Protein AF-A0A679ISA7-F1 (afdb_monomer_lite)

Sequence (242 aa):
MFFKKTPTISTTELENKLSEKPQIIDVREPHEFKIGHIPGAKNIPLAKVSTYTPKGQVYVVCQSGMRSKRATKILLKQGHNEFGHLEGDTIVGLKHKSAVITLVERLSKVIITLQPCGRQAIDIENKLNHWFESVPKNLFKSITFDCGKEFSNWKQISNANDIAIYFADPGTPSQRGLNENSNGLLRRDGLLKSMDFNSVDESFIQSVASKRNNIPRKSLNYRTPLEVFLSYVSIDDLSNLI

Structure (mmCIF, N/CA/C/O backbone):
data_AF-A0A679ISA7-F1
#
_entry.id   AF-A0A679ISA7-F1
#
loop_
_atom_site.group_PDB
_atom_site.id
_atom_site.type_symbol
_atom_site.label_atom_id
_atom_site.label_alt_id
_atom_site.label_comp_id
_atom_site.label_asym_id
_atom_site.label_entity_id
_atom_site.label_seq_id
_atom_site.pdbx_PDB_ins_code
_atom_site.Cartn_x
_atom_site.Cartn_y
_atom_site.Cartn_z
_atom_site.occupancy
_atom_site.B_iso_or_equiv
_atom_site.auth_seq_id
_atom_site.auth_comp_id
_atom_site.auth_asym_id
_atom_site.auth_atom_id
_atom_site.pdbx_PDB_model_num
ATOM 1 N N . MET A 1 1 ? 16.802 3.014 19.556 1.00 30.89 1 MET A N 1
ATOM 2 C CA . MET A 1 1 ? 15.650 2.101 19.740 1.00 30.89 1 MET A CA 1
ATOM 3 C C . MET A 1 1 ? 14.608 2.820 20.594 1.00 30.89 1 MET A C 1
ATOM 5 O O . MET A 1 1 ? 14.701 2.791 21.811 1.00 30.89 1 MET A O 1
ATOM 9 N N . PHE A 1 2 ? 13.677 3.559 19.985 1.00 31.92 2 PHE A N 1
ATOM 10 C CA . PHE A 1 2 ? 12.669 4.324 20.729 1.00 31.92 2 PHE A CA 1
ATOM 11 C C . PHE A 1 2 ? 11.333 3.583 20.674 1.00 31.92 2 PHE A C 1
ATOM 13 O O . PHE A 1 2 ? 10.652 3.577 19.652 1.00 31.92 2 PHE A O 1
ATOM 20 N N . PHE A 1 3 ? 10.956 2.928 21.773 1.00 38.03 3 PHE A N 1
ATOM 21 C CA . PHE A 1 3 ? 9.594 2.435 21.947 1.00 38.03 3 PHE A CA 1
ATOM 22 C C . PHE A 1 3 ? 8.658 3.651 21.948 1.00 38.03 3 PHE A C 1
ATOM 24 O O . PHE A 1 3 ? 8.666 4.415 22.912 1.00 38.03 3 PHE A O 1
ATOM 31 N N . LYS A 1 4 ? 7.857 3.852 20.889 1.00 44.31 4 LYS A N 1
ATOM 32 C CA . LYS A 1 4 ? 6.759 4.834 20.915 1.00 44.31 4 LYS A CA 1
ATOM 33 C C . LYS A 1 4 ? 5.882 4.510 22.129 1.00 44.31 4 LYS A C 1
ATOM 35 O O . LYS A 1 4 ? 5.215 3.472 22.169 1.00 44.31 4 LYS A O 1
ATOM 40 N N . LYS A 1 5 ? 5.946 5.360 23.157 1.00 57.34 5 LYS A N 1
ATOM 41 C CA . LYS A 1 5 ? 5.130 5.239 24.369 1.00 57.34 5 LYS A CA 1
ATOM 42 C C . LYS A 1 5 ? 3.668 5.321 23.932 1.00 57.34 5 LYS A C 1
ATOM 44 O O . LYS A 1 5 ? 3.312 6.193 23.145 1.00 57.34 5 LYS A O 1
ATOM 49 N N . THR A 1 6 ? 2.835 4.389 24.393 1.00 66.12 6 THR A N 1
ATOM 50 C CA . THR A 1 6 ? 1.389 4.462 24.149 1.00 66.12 6 THR A CA 1
ATOM 51 C C . THR A 1 6 ? 0.894 5.797 24.710 1.00 66.12 6 THR A C 1
ATOM 53 O O . THR A 1 6 ? 1.166 6.038 25.887 1.00 66.12 6 THR A O 1
ATOM 56 N N . PRO A 1 7 ? 0.229 6.655 23.913 1.00 76.81 7 PRO A N 1
ATOM 57 C CA . PRO A 1 7 ? -0.323 7.904 24.420 1.00 76.81 7 PRO A CA 1
ATOM 58 C C . PRO A 1 7 ? -1.258 7.611 25.594 1.00 76.81 7 PRO A C 1
ATOM 60 O O . PRO A 1 7 ? -2.104 6.717 25.508 1.00 76.81 7 PRO A O 1
ATOM 63 N N . THR A 1 8 ? -1.066 8.321 26.699 1.00 83.12 8 THR A N 1
ATOM 64 C CA . THR A 1 8 ? -1.859 8.185 27.924 1.00 83.12 8 THR A CA 1
ATOM 65 C C . THR A 1 8 ? -2.475 9.526 28.265 1.00 83.12 8 THR A C 1
ATOM 67 O O . THR A 1 8 ? -1.824 10.551 28.092 1.00 83.12 8 THR A O 1
ATOM 70 N N . ILE A 1 9 ? -3.698 9.495 28.779 1.00 86.69 9 ILE A N 1
ATOM 71 C CA . ILE A 1 9 ? -4.412 10.653 29.312 1.00 86.69 9 ILE A CA 1
ATOM 72 C C . ILE A 1 9 ? -4.777 10.350 30.765 1.00 86.69 9 ILE A C 1
ATOM 74 O O . ILE A 1 9 ? -5.097 9.201 31.091 1.00 86.69 9 ILE A O 1
ATOM 78 N N . SER A 1 10 ? -4.680 11.343 31.640 1.00 87.69 10 SER A N 1
ATOM 79 C CA . SER A 1 10 ? -5.154 11.233 33.020 1.00 87.69 10 SER A CA 1
ATOM 80 C C . SER A 1 10 ? -6.684 11.280 33.087 1.00 87.69 10 SER A C 1
ATOM 82 O O . SER A 1 10 ? -7.363 11.692 32.145 1.00 87.69 10 SER A O 1
ATOM 84 N N . THR A 1 11 ? -7.249 10.859 34.217 1.00 84.94 11 THR A N 1
ATOM 85 C CA . THR A 1 11 ? -8.699 10.920 34.448 1.00 84.94 11 THR A CA 1
ATOM 86 C C . THR A 1 11 ? -9.212 12.357 34.425 1.00 84.94 11 THR A C 1
ATOM 88 O O . THR A 1 11 ? -10.221 12.616 33.781 1.00 84.94 11 THR A O 1
ATOM 91 N N . THR A 1 12 ? -8.481 13.290 35.036 1.00 86.75 12 THR A N 1
ATOM 92 C CA . THR A 1 12 ? -8.834 14.717 35.086 1.00 86.75 12 THR A CA 1
ATOM 93 C C . THR A 1 12 ? -8.802 15.365 33.701 1.00 86.75 12 THR A C 1
ATOM 95 O O . THR A 1 12 ? -9.693 16.128 33.342 1.00 86.75 12 THR A O 1
ATOM 98 N N . GLU A 1 13 ? -7.807 15.033 32.874 1.00 87.19 13 GLU A N 1
ATOM 99 C CA . GLU A 1 13 ? -7.744 15.532 31.494 1.00 87.19 13 GLU A CA 1
ATOM 100 C C . GLU A 1 13 ? -8.878 14.974 30.626 1.00 87.19 13 GLU A C 1
ATOM 102 O O . GLU A 1 13 ? -9.419 15.696 29.789 1.00 87.19 13 GLU A O 1
ATOM 107 N N . LEU A 1 14 ? -9.241 13.699 30.808 1.00 87.56 14 LEU A N 1
ATOM 108 C CA . LEU A 1 14 ? -10.370 13.105 30.094 1.00 87.56 14 LEU A CA 1
ATOM 109 C C . LEU A 1 14 ? -11.699 13.728 30.536 1.00 87.56 14 LEU A C 1
ATOM 111 O O . LEU A 1 14 ? -12.549 13.980 29.687 1.00 87.56 14 LEU A O 1
ATOM 115 N N . GLU A 1 15 ? -11.859 14.007 31.830 1.00 88.81 15 GLU A N 1
ATOM 116 C CA . GLU A 1 15 ? -13.041 14.654 32.404 1.00 88.81 15 GLU A CA 1
ATOM 117 C C . GLU A 1 15 ? -13.276 16.047 31.805 1.00 88.81 15 GLU A C 1
ATOM 119 O O . GLU A 1 15 ? -14.372 16.331 31.321 1.00 88.81 15 GLU A O 1
ATOM 124 N N . ASN A 1 16 ? -12.220 16.862 31.700 1.00 89.75 16 ASN A N 1
ATOM 125 C CA . ASN A 1 16 ? -12.283 18.183 31.063 1.00 89.75 16 ASN A CA 1
ATOM 126 C C . ASN A 1 16 ? -12.723 18.125 29.591 1.00 89.75 16 ASN A C 1
ATOM 128 O O . ASN A 1 16 ? -13.296 19.083 29.075 1.00 89.75 16 ASN A O 1
ATOM 132 N N . LYS A 1 17 ? -12.472 16.998 28.916 1.00 87.50 17 LYS A N 1
ATOM 133 C CA . LYS A 1 17 ? -12.842 16.772 27.515 1.00 87.50 17 LYS A CA 1
ATOM 134 C C . LYS A 1 17 ? -14.247 16.212 27.330 1.00 87.50 17 LYS A C 1
ATOM 136 O O . LYS A 1 17 ? -14.709 16.161 26.197 1.00 87.50 17 LYS A O 1
ATOM 141 N N . LEU A 1 18 ? -14.954 15.802 28.387 1.00 88.56 18 LEU A N 1
ATOM 142 C CA . 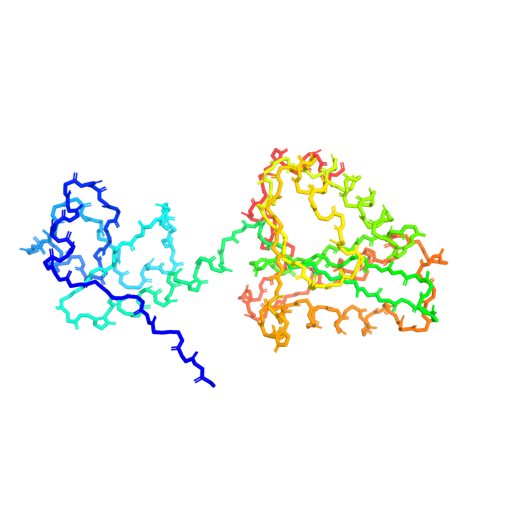LEU A 1 18 ? -16.294 15.210 28.252 1.00 88.56 18 LEU A CA 1
ATOM 143 C C . LEU A 1 18 ? -17.318 16.180 27.644 1.00 88.56 18 LEU A C 1
ATOM 145 O O . LEU A 1 18 ? -18.254 15.737 26.976 1.00 88.56 18 LEU A O 1
ATOM 149 N N . SER A 1 19 ? -17.112 17.490 27.808 1.00 86.56 19 SER A N 1
ATOM 150 C CA . SER A 1 19 ? -17.920 18.548 27.185 1.00 86.56 19 SER A CA 1
ATOM 151 C C . SER A 1 19 ? -17.892 18.500 25.649 1.00 86.56 19 SER A C 1
ATOM 153 O O . SER A 1 19 ? -18.900 18.799 25.010 1.00 86.56 19 SER A O 1
ATOM 155 N N . GLU A 1 20 ? -16.785 18.041 25.056 1.00 88.81 20 GLU A N 1
ATOM 156 C CA . GLU A 1 20 ? -16.588 17.890 23.606 1.00 88.81 20 GLU A CA 1
ATOM 157 C C . GLU A 1 20 ? -17.267 16.626 23.038 1.00 88.81 20 GLU A C 1
ATOM 159 O O . GLU A 1 20 ? -17.206 16.378 21.835 1.00 88.81 20 GLU A O 1
ATOM 164 N N . LYS A 1 21 ? -17.912 15.808 23.886 1.00 88.25 21 LYS A N 1
ATOM 165 C CA . LYS A 1 21 ? -18.510 14.504 23.529 1.00 88.25 21 LYS A CA 1
ATOM 166 C C . LYS A 1 21 ? -17.545 13.593 22.743 1.00 88.25 21 LYS A C 1
ATOM 168 O O . LYS A 1 21 ? -17.885 13.121 21.653 1.00 88.25 21 LYS A O 1
ATOM 173 N N . PRO A 1 22 ? -16.339 13.319 23.274 1.00 89.44 22 PRO A N 1
ATOM 174 C CA . PRO A 1 22 ? -15.344 12.523 22.577 1.00 89.44 22 PRO A CA 1
ATOM 175 C C . PRO A 1 22 ? -15.800 11.069 22.423 1.00 89.44 22 PRO A C 1
ATOM 177 O O . PRO A 1 22 ? -16.602 10.548 23.201 1.00 89.44 22 PRO A O 1
ATOM 180 N N . GLN A 1 23 ? -15.238 10.365 21.441 1.00 90.69 23 GLN A N 1
ATOM 181 C CA . GLN A 1 23 ? -15.491 8.937 21.280 1.00 90.69 23 GLN A CA 1
ATOM 182 C C . GLN A 1 23 ? -14.743 8.151 22.366 1.00 90.69 23 GLN A C 1
ATOM 184 O O . GLN A 1 23 ? -13.515 8.054 22.337 1.00 90.69 23 GLN A O 1
ATOM 189 N N . ILE A 1 24 ? -15.481 7.559 23.306 1.00 94.38 24 ILE A N 1
ATOM 190 C CA . ILE A 1 24 ? -14.927 6.763 24.409 1.00 94.38 24 ILE A CA 1
ATOM 191 C C . ILE A 1 24 ? -15.379 5.309 24.263 1.00 94.38 24 ILE A C 1
ATOM 193 O O . ILE A 1 24 ? -16.570 5.035 24.102 1.00 94.38 24 ILE A O 1
ATOM 197 N N . ILE A 1 25 ? -14.436 4.370 24.356 1.00 95.19 25 ILE A N 1
ATOM 198 C CA . ILE A 1 25 ? -14.740 2.945 24.499 1.00 95.19 25 ILE A CA 1
ATOM 199 C C . ILE A 1 25 ? -14.272 2.415 25.849 1.00 95.19 25 ILE A C 1
ATOM 201 O O . ILE A 1 25 ? -13.158 2.690 26.297 1.00 95.19 25 ILE A O 1
ATOM 205 N N . ASP A 1 26 ? -15.118 1.604 26.468 1.00 95.94 26 ASP A N 1
ATOM 206 C CA . ASP A 1 26 ? -14.811 0.878 27.690 1.00 95.94 26 ASP A CA 1
ATOM 207 C C . ASP A 1 26 ? -14.543 -0.589 27.359 1.00 95.94 26 ASP A C 1
ATOM 209 O O . ASP A 1 26 ? -15.430 -1.297 26.874 1.00 95.94 26 ASP A O 1
ATOM 213 N N . VAL A 1 27 ? -13.310 -1.032 27.614 1.00 96.44 27 VAL A N 1
ATOM 214 C CA . VAL A 1 27 ? -12.835 -2.374 27.240 1.00 96.44 27 VAL A CA 1
ATOM 215 C C . VAL A 1 27 ? -12.969 -3.413 28.349 1.00 96.44 27 VAL A C 1
ATOM 217 O O . VAL A 1 27 ? -12.365 -4.490 28.274 1.00 96.44 27 VAL A O 1
ATOM 220 N N . ARG A 1 28 ? -13.731 -3.084 29.394 1.00 96.06 28 ARG A N 1
ATOM 221 C CA . ARG A 1 28 ? -14.115 -4.010 30.460 1.00 96.06 28 ARG A CA 1
ATOM 222 C C . ARG A 1 28 ? -15.206 -4.978 30.008 1.00 96.06 28 ARG A C 1
ATOM 224 O O . ARG A 1 28 ? -15.822 -4.798 28.955 1.00 96.06 28 ARG A O 1
ATOM 231 N N . GLU A 1 29 ? -15.441 -6.010 30.810 1.00 95.19 29 GLU A N 1
ATOM 232 C CA . GLU A 1 29 ? -16.528 -6.948 30.556 1.00 95.19 29 GLU A CA 1
ATOM 233 C C . GLU A 1 29 ? -17.899 -6.267 30.721 1.00 95.19 29 GLU A C 1
ATOM 235 O O . GLU A 1 29 ? -18.032 -5.321 31.507 1.00 95.19 29 GLU A O 1
ATOM 240 N N . PRO A 1 30 ? -18.953 -6.748 30.035 1.00 95.44 30 PRO A N 1
ATOM 241 C CA . PRO A 1 30 ? -20.262 -6.092 30.054 1.00 95.44 30 PRO A CA 1
ATOM 242 C C . PRO A 1 30 ? -20.871 -5.929 31.451 1.00 95.44 30 PRO A C 1
ATOM 244 O O . PRO A 1 30 ? -21.594 -4.968 31.701 1.00 95.44 30 PRO A O 1
ATOM 247 N N . HIS A 1 31 ? -20.584 -6.850 32.374 1.00 95.25 31 HIS A N 1
ATOM 248 C CA . HIS A 1 31 ? -21.073 -6.760 33.750 1.00 95.25 31 HIS A CA 1
ATOM 249 C C . HIS A 1 31 ? -20.402 -5.612 34.525 1.00 95.25 31 HIS A C 1
ATOM 251 O O . HIS A 1 31 ? -21.093 -4.874 35.220 1.00 95.25 31 HIS A O 1
ATOM 257 N N . GLU A 1 32 ? -19.095 -5.389 34.346 1.00 93.94 32 GLU A N 1
ATOM 258 C CA . GLU A 1 32 ? -18.368 -4.265 34.959 1.00 93.94 32 GLU A CA 1
ATOM 259 C C . GLU A 1 32 ? -18.871 -2.918 34.432 1.00 93.94 32 GLU A C 1
ATOM 261 O O . GLU A 1 32 ? -18.983 -1.951 35.183 1.00 93.94 32 GLU A O 1
ATOM 266 N N . PHE A 1 33 ? -19.186 -2.861 33.136 1.00 94.19 33 PHE A N 1
ATOM 267 C CA . PHE A 1 33 ? -19.732 -1.668 32.497 1.00 94.19 33 PHE A CA 1
ATOM 268 C C . PHE A 1 33 ? -21.130 -1.314 33.028 1.00 94.19 33 PHE A C 1
ATOM 270 O O . PHE A 1 33 ? -21.423 -0.143 33.267 1.00 94.19 33 PHE A O 1
ATOM 277 N N . LYS A 1 34 ? -21.986 -2.321 33.260 1.00 92.88 34 LYS A N 1
ATOM 278 C CA . LYS A 1 34 ? -23.334 -2.132 33.826 1.00 92.88 34 LYS A CA 1
ATOM 279 C C . LYS A 1 34 ? -23.318 -1.588 35.255 1.00 92.88 34 LYS A C 1
ATOM 281 O O . LYS A 1 34 ? -24.218 -0.836 35.604 1.00 92.88 34 LYS A O 1
ATOM 286 N N . ILE A 1 35 ? -22.317 -1.955 36.058 1.00 92.31 35 ILE A N 1
ATOM 287 C CA . ILE A 1 35 ? -22.173 -1.476 37.445 1.00 92.31 35 ILE A CA 1
ATOM 288 C C . ILE A 1 35 ? -21.864 0.029 37.481 1.00 92.31 35 ILE A C 1
ATOM 290 O O . ILE A 1 35 ? -22.271 0.724 38.406 1.00 92.31 35 ILE A O 1
ATOM 294 N N . GLY A 1 36 ? -21.172 0.547 36.465 1.00 90.00 36 GLY A N 1
ATOM 295 C CA . GLY A 1 36 ? -20.910 1.974 36.319 1.00 90.00 36 GLY A CA 1
ATOM 296 C C . GLY A 1 36 ? -19.891 2.250 35.220 1.00 90.00 36 GLY A C 1
ATOM 297 O O . GLY A 1 36 ? -18.910 1.517 35.064 1.00 90.00 36 GLY A O 1
ATOM 298 N N . HIS A 1 37 ? -20.117 3.308 34.447 1.00 93.50 37 HIS A N 1
ATOM 299 C CA . HIS A 1 37 ? -19.274 3.705 33.320 1.00 93.50 37 HIS A CA 1
ATOM 300 C C . HIS A 1 37 ? -19.368 5.212 33.054 1.00 93.50 37 HIS A C 1
ATOM 302 O O . HIS A 1 37 ? -20.264 5.888 33.556 1.00 93.50 37 HIS A O 1
ATOM 308 N N . ILE A 1 38 ? -18.436 5.732 32.250 1.00 91.31 38 ILE A N 1
ATOM 309 C CA . ILE A 1 38 ? -18.441 7.135 31.815 1.00 91.31 38 ILE A CA 1
ATOM 310 C C . ILE A 1 38 ? -19.651 7.366 30.892 1.00 91.31 38 ILE A C 1
ATOM 312 O O . ILE A 1 38 ? -19.784 6.633 29.905 1.00 91.31 38 ILE A O 1
ATOM 316 N N . PRO A 1 39 ? -20.508 8.371 31.150 1.00 89.19 39 PRO A N 1
ATOM 317 C CA . PRO A 1 39 ? -21.643 8.682 30.284 1.00 89.19 39 PRO A CA 1
ATOM 318 C C . PRO A 1 39 ? -21.225 8.869 28.818 1.00 89.19 39 PRO A C 1
ATOM 320 O O . PRO A 1 39 ? -20.291 9.607 28.513 1.00 89.19 39 PRO A O 1
ATOM 323 N N . GLY A 1 40 ? -21.909 8.178 27.901 1.00 88.69 40 GLY A N 1
ATOM 324 C CA . GLY A 1 40 ? -21.608 8.208 26.463 1.00 88.69 40 GLY A CA 1
ATOM 325 C C . GLY A 1 40 ? -20.521 7.230 25.995 1.00 88.69 40 GLY A C 1
ATOM 326 O O . GLY A 1 40 ? -20.329 7.078 24.787 1.00 88.69 40 GLY A O 1
ATOM 327 N N . ALA A 1 41 ? -19.842 6.522 26.905 1.00 93.69 41 ALA A N 1
ATOM 328 C CA . ALA A 1 41 ? -18.900 5.474 26.527 1.00 93.69 41 ALA A CA 1
ATOM 329 C C . ALA A 1 41 ? -19.616 4.258 25.915 1.00 93.69 41 ALA A C 1
ATOM 331 O O . ALA A 1 41 ? -20.687 3.852 26.362 1.00 93.69 41 ALA A O 1
ATOM 332 N N . LYS A 1 42 ? -18.995 3.628 24.913 1.00 94.94 42 LYS A N 1
ATOM 333 C CA . LYS A 1 42 ? -19.467 2.363 24.326 1.00 94.94 42 LYS A CA 1
ATOM 334 C C . LYS A 1 42 ? -18.719 1.187 24.941 1.00 94.94 42 LYS A C 1
ATOM 336 O O . LYS A 1 42 ? -17.490 1.180 24.946 1.00 94.94 42 LYS A O 1
ATOM 341 N N . ASN A 1 43 ? -19.429 0.162 25.408 1.00 96.44 43 ASN A N 1
ATOM 342 C CA . ASN A 1 43 ? -18.770 -1.052 25.881 1.00 96.44 43 ASN A CA 1
ATOM 343 C C . ASN A 1 43 ? -18.300 -1.917 24.706 1.00 96.44 43 ASN A C 1
ATOM 345 O O . ASN A 1 43 ? -19.114 -2.461 23.963 1.00 96.44 43 ASN A O 1
ATOM 349 N N . ILE A 1 44 ? -16.984 -2.059 24.566 1.00 95.56 44 ILE A N 1
ATOM 350 C CA . ILE A 1 44 ? -16.326 -2.906 23.570 1.00 95.56 44 ILE A CA 1
ATOM 351 C C . ILE A 1 44 ? -15.299 -3.756 24.324 1.00 95.56 44 ILE A C 1
ATOM 353 O O . ILE A 1 44 ? -14.137 -3.358 24.404 1.00 95.56 44 ILE A O 1
ATOM 357 N N . PRO A 1 45 ? -15.699 -4.903 24.909 1.00 95.06 45 PRO A N 1
ATOM 358 C CA . PRO A 1 45 ? -14.799 -5.747 25.694 1.00 95.06 45 PRO A CA 1
ATOM 359 C C . PRO A 1 45 ? -13.502 -6.045 24.943 1.00 95.06 45 PRO A C 1
ATOM 361 O O . PRO A 1 45 ? -13.523 -6.185 23.719 1.00 95.06 45 PRO A O 1
ATOM 364 N N . LEU A 1 46 ? -12.378 -6.179 25.656 1.00 91.25 46 LEU A N 1
ATOM 365 C CA . LEU A 1 46 ? -11.047 -6.335 25.048 1.00 91.25 46 LEU A CA 1
ATOM 366 C C . LEU A 1 46 ? -11.001 -7.402 23.933 1.00 91.25 46 LEU A C 1
ATOM 368 O O . LEU A 1 46 ? -10.345 -7.191 22.915 1.00 91.25 46 LEU A O 1
ATOM 372 N N . ALA A 1 47 ? -11.732 -8.509 24.095 1.00 87.62 47 ALA A N 1
ATOM 373 C CA . ALA A 1 47 ? -11.830 -9.586 23.105 1.00 87.62 47 ALA A CA 1
ATOM 374 C C . ALA A 1 47 ? -12.467 -9.162 21.764 1.00 87.62 47 ALA A C 1
ATOM 376 O O . ALA A 1 47 ? -12.182 -9.765 20.735 1.00 87.62 47 ALA A O 1
ATOM 377 N N . LYS A 1 48 ? -13.309 -8.123 21.766 1.00 85.44 48 LYS A N 1
ATOM 378 C CA . LYS A 1 48 ? -14.008 -7.582 20.589 1.00 85.44 48 LYS A CA 1
ATOM 379 C C . LYS A 1 48 ? -13.319 -6.358 19.980 1.00 85.44 48 LYS A C 1
ATOM 381 O O . LYS A 1 48 ? -13.700 -5.926 18.894 1.00 85.44 48 LYS A O 1
ATOM 386 N N . VAL A 1 49 ? -12.285 -5.812 20.630 1.00 87.25 49 VAL A N 1
ATOM 387 C CA . VAL A 1 49 ? -11.549 -4.631 20.135 1.00 87.25 49 VAL A CA 1
ATOM 388 C C . VAL A 1 49 ? -10.949 -4.881 18.747 1.00 87.25 49 VAL A C 1
ATOM 390 O O . VAL A 1 49 ? -10.948 -3.981 17.916 1.00 87.25 49 VAL A O 1
ATOM 393 N N . SER A 1 50 ? -10.527 -6.115 18.444 1.00 78.25 50 SER A N 1
ATOM 394 C CA . SER A 1 50 ? -10.017 -6.524 17.121 1.00 78.25 50 SER A CA 1
ATOM 395 C C . SER A 1 50 ? -11.008 -6.321 15.960 1.00 78.25 50 SER A C 1
ATOM 397 O O . SER A 1 50 ? -10.586 -6.245 14.808 1.00 78.25 50 SER A O 1
ATOM 399 N N . THR A 1 51 ? -12.303 -6.210 16.259 1.00 76.50 51 THR A N 1
ATOM 400 C CA . THR A 1 51 ? -13.388 -6.009 15.281 1.00 76.50 51 THR A CA 1
ATOM 401 C C . THR A 1 51 ? -13.987 -4.602 15.322 1.00 76.50 51 THR A C 1
ATOM 403 O O . THR A 1 51 ? -14.919 -4.304 14.584 1.00 76.50 51 THR A O 1
ATOM 406 N N . TYR A 1 52 ? -13.476 -3.733 16.196 1.00 80.62 52 TYR A N 1
ATOM 407 C CA . TYR A 1 52 ? -13.968 -2.373 16.360 1.00 80.62 52 TYR A CA 1
ATOM 408 C C . TYR A 1 52 ? -13.143 -1.386 15.531 1.00 80.62 52 TYR A C 1
ATOM 410 O O . TYR A 1 52 ? -11.924 -1.318 15.681 1.00 80.62 52 TYR A O 1
ATOM 418 N N . THR A 1 53 ? -13.822 -0.578 14.717 1.00 78.69 53 THR A N 1
ATOM 419 C CA . THR A 1 53 ? -13.201 0.487 13.919 1.00 78.69 53 THR A CA 1
ATOM 420 C C . THR A 1 53 ? -13.599 1.853 14.486 1.00 78.69 53 THR A C 1
ATOM 422 O O . THR A 1 53 ? -14.773 2.228 14.401 1.00 78.69 53 THR A O 1
ATOM 425 N N . PRO A 1 54 ? -12.663 2.606 15.092 1.00 79.31 54 PRO A N 1
ATOM 426 C CA . PRO A 1 54 ? -12.952 3.938 15.608 1.00 79.31 54 PRO A CA 1
ATOM 427 C C . PRO A 1 54 ? -13.155 4.939 14.466 1.00 79.31 54 PRO A C 1
ATOM 429 O O . PRO A 1 54 ? -12.409 4.938 13.492 1.00 79.31 54 PRO A O 1
ATOM 432 N N . LYS A 1 55 ? -14.123 5.851 14.609 1.00 75.06 55 LYS A N 1
ATOM 433 C CA . LYS A 1 55 ? -14.241 7.026 13.734 1.00 75.06 55 LYS A CA 1
ATOM 434 C C . LYS A 1 55 ? -13.469 8.187 14.364 1.00 75.06 55 LYS A C 1
ATOM 436 O O . LYS A 1 55 ? -13.944 8.778 15.329 1.00 75.06 55 LYS A O 1
ATOM 441 N N . GLY A 1 56 ? -12.259 8.456 13.876 1.00 75.56 56 GLY A N 1
ATOM 442 C CA . GLY A 1 56 ? -11.384 9.509 14.408 1.00 75.56 56 GLY A CA 1
ATOM 443 C C . GLY A 1 56 ? -10.744 9.173 15.763 1.00 75.56 56 GLY A C 1
ATOM 444 O O . GLY A 1 56 ? -10.545 8.005 16.106 1.00 75.56 56 GLY A O 1
ATOM 445 N N . GLN A 1 57 ? -10.397 10.208 16.536 1.00 81.25 57 GLN A N 1
ATOM 446 C CA . GLN A 1 57 ? -9.743 10.052 17.838 1.00 81.25 57 GLN A CA 1
ATOM 447 C C . GLN A 1 57 ? -10.641 9.273 18.810 1.00 81.25 57 GLN A C 1
ATOM 449 O O . GLN A 1 57 ? -11.797 9.628 19.033 1.00 81.25 57 GLN A O 1
ATOM 454 N N . VAL A 1 58 ? -10.096 8.215 19.415 1.00 89.25 58 VAL A N 1
ATOM 455 C CA . VAL A 1 58 ? -10.790 7.387 20.410 1.00 89.25 58 VAL A CA 1
ATOM 456 C C . VAL A 1 58 ? -10.030 7.371 21.730 1.00 89.25 58 VAL A C 1
ATOM 458 O O . VAL A 1 58 ? -8.801 7.272 21.753 1.00 89.25 58 VAL A O 1
ATOM 461 N N . TYR A 1 59 ? -10.769 7.439 22.831 1.00 91.81 59 TYR A N 1
ATOM 462 C CA . TYR A 1 59 ? -10.258 7.244 24.182 1.00 91.81 59 TYR A CA 1
ATOM 463 C C . TYR A 1 59 ? -10.660 5.860 24.679 1.00 91.81 59 TYR A C 1
ATOM 465 O O . TYR A 1 59 ? -11.806 5.440 24.535 1.00 91.81 59 TYR A O 1
ATOM 473 N N . VAL A 1 60 ? -9.702 5.134 25.246 1.00 93.19 60 VAL A N 1
ATOM 474 C CA . VAL A 1 60 ? -9.879 3.739 25.655 1.00 93.19 60 VAL A CA 1
ATOM 475 C C . VAL A 1 60 ? -9.743 3.657 27.166 1.00 93.19 60 VAL A C 1
ATOM 477 O O . VAL A 1 60 ? -8.681 3.974 27.704 1.00 93.19 60 VAL A O 1
ATOM 480 N N . VAL A 1 61 ? -10.788 3.202 27.851 1.00 93.62 61 VAL A N 1
ATOM 481 C CA . VAL A 1 61 ? -10.825 3.161 29.318 1.00 93.62 61 VAL A CA 1
ATOM 482 C C . VAL A 1 61 ? -10.963 1.739 29.852 1.00 93.62 61 VAL A C 1
ATOM 484 O O . VAL A 1 61 ? -11.572 0.866 29.235 1.00 93.62 61 VAL A O 1
ATOM 487 N N . CYS A 1 62 ? -10.349 1.494 31.008 1.00 92.88 62 CYS A N 1
ATOM 488 C CA . CYS A 1 62 ? -10.585 0.316 31.834 1.00 92.88 62 CYS A CA 1
ATOM 489 C C . CYS A 1 62 ? -10.253 0.640 33.299 1.00 92.88 62 CYS A C 1
ATOM 491 O O . CYS A 1 62 ? -9.733 1.713 33.585 1.00 92.88 62 CYS A O 1
ATOM 493 N N . GLN A 1 63 ? -10.501 -0.299 34.218 1.00 86.44 63 GLN A N 1
ATOM 494 C CA . GLN A 1 63 ? -10.335 -0.060 35.659 1.00 86.44 63 GLN A CA 1
ATOM 495 C C . GLN A 1 63 ? -8.881 0.221 36.086 1.00 86.44 63 GLN A C 1
ATOM 497 O O . GLN A 1 63 ? -8.641 1.118 36.879 1.00 86.44 63 GLN A O 1
ATOM 502 N N . SER A 1 64 ? -7.907 -0.539 35.572 1.00 84.12 64 SER A N 1
ATOM 503 C CA . SER A 1 64 ? -6.505 -0.516 36.042 1.00 84.12 64 SER A CA 1
ATOM 504 C C . SER A 1 64 ? -5.489 -0.055 34.988 1.00 84.12 64 SER A C 1
ATOM 506 O O . SER A 1 64 ? -4.283 -0.204 35.163 1.00 84.12 64 SER A O 1
ATOM 508 N N . GLY A 1 65 ? -5.952 0.421 33.831 1.00 82.44 65 GLY A N 1
ATOM 509 C CA . GLY A 1 65 ? -5.102 0.842 32.708 1.00 82.44 65 GLY A CA 1
ATOM 510 C C . GLY A 1 65 ? -4.473 -0.289 31.874 1.00 82.44 65 GLY A C 1
ATOM 511 O O . GLY A 1 65 ? -4.026 -0.061 30.749 1.00 82.44 65 GLY A O 1
ATOM 512 N N . MET A 1 66 ? -4.441 -1.539 32.356 1.00 85.69 66 MET A N 1
ATOM 513 C CA . MET A 1 66 ? -3.759 -2.620 31.626 1.00 85.69 66 MET A CA 1
ATOM 514 C C . MET A 1 66 ? -4.523 -3.085 30.379 1.00 85.69 66 MET A C 1
ATOM 516 O O . MET A 1 66 ? -3.927 -3.282 29.316 1.00 85.69 66 MET A O 1
ATOM 520 N N . ARG A 1 67 ? -5.851 -3.234 30.489 1.00 90.94 67 ARG A N 1
ATOM 521 C CA . ARG A 1 67 ? -6.717 -3.600 29.352 1.00 90.94 67 ARG A CA 1
ATOM 522 C C . ARG A 1 67 ? -6.783 -2.484 28.312 1.00 90.94 67 ARG A C 1
ATOM 524 O O . ARG A 1 67 ? -6.647 -2.781 27.130 1.00 90.94 67 ARG A O 1
ATOM 531 N N . SER A 1 68 ? -6.890 -1.223 28.737 1.00 90.25 68 SER A N 1
ATOM 532 C CA . SER A 1 68 ? -6.878 -0.082 27.821 1.00 90.25 68 SER A CA 1
ATOM 533 C C . SER A 1 68 ? -5.541 0.025 27.098 1.00 90.25 68 SER A C 1
ATOM 535 O O . SER A 1 68 ? -5.538 0.118 25.882 1.00 90.25 68 SER A O 1
ATOM 537 N N . LYS A 1 69 ? -4.397 -0.153 27.775 1.00 86.38 69 LYS A N 1
ATOM 538 C CA . LYS A 1 69 ? -3.082 -0.193 27.108 1.00 86.38 69 LYS A CA 1
ATOM 539 C C . LYS A 1 69 ? -2.988 -1.283 26.032 1.00 86.38 69 LYS A C 1
ATOM 541 O O . LYS A 1 69 ? -2.415 -1.047 24.967 1.00 86.38 69 LYS A O 1
ATOM 546 N N . ARG A 1 70 ? -3.522 -2.484 26.295 1.00 85.31 70 ARG A N 1
ATOM 547 C CA . ARG A 1 70 ? -3.577 -3.578 25.305 1.00 85.31 70 ARG A CA 1
ATOM 548 C C . ARG A 1 70 ? -4.501 -3.225 24.139 1.00 85.31 70 ARG A C 1
ATOM 550 O O . ARG A 1 70 ? -4.083 -3.350 22.993 1.00 85.31 70 ARG A O 1
ATOM 557 N N . ALA A 1 71 ? -5.702 -2.735 24.425 1.00 88.31 71 ALA A N 1
ATOM 558 C CA . ALA A 1 71 ? -6.662 -2.302 23.417 1.00 88.31 71 ALA A CA 1
ATOM 559 C C . ALA A 1 71 ? -6.127 -1.151 22.554 1.00 88.31 71 ALA A C 1
ATOM 561 O O . ALA A 1 71 ? -6.216 -1.234 21.340 1.00 88.31 71 ALA A O 1
ATOM 562 N N . THR A 1 72 ? -5.472 -0.141 23.131 1.00 86.06 72 THR A N 1
ATOM 563 C CA . THR A 1 72 ? -4.841 0.951 22.378 1.00 86.06 72 THR A CA 1
ATOM 564 C C . THR A 1 72 ? -3.741 0.434 21.461 1.00 86.06 72 THR A C 1
ATOM 566 O O . THR A 1 72 ? -3.627 0.899 20.338 1.00 86.06 72 THR A O 1
ATOM 569 N N . LYS A 1 73 ? -2.947 -0.565 21.871 1.00 81.88 73 LYS A N 1
ATOM 570 C CA . LYS A 1 73 ? -1.986 -1.204 20.954 1.00 81.88 73 LYS A CA 1
ATOM 571 C C . LYS A 1 73 ? -2.680 -1.924 19.797 1.00 81.88 73 LYS A C 1
ATOM 573 O O . LYS A 1 73 ? -2.187 -1.845 18.677 1.00 81.88 73 LYS A O 1
ATOM 578 N N . ILE A 1 74 ? -3.788 -2.618 20.067 1.00 81.94 74 ILE A N 1
ATOM 579 C CA . ILE A 1 74 ? -4.599 -3.272 19.031 1.00 81.94 74 ILE A CA 1
ATOM 580 C C . ILE A 1 74 ? -5.155 -2.212 18.074 1.00 81.94 74 ILE A C 1
ATOM 582 O O . ILE A 1 74 ? -4.943 -2.344 16.878 1.00 81.94 74 ILE A O 1
ATOM 586 N N . LEU A 1 75 ? -5.736 -1.130 18.594 1.00 79.62 75 LEU A N 1
ATOM 587 C CA . LEU A 1 75 ? -6.322 -0.030 17.824 1.00 79.62 75 LEU A CA 1
ATOM 588 C C . LEU A 1 75 ? -5.297 0.776 17.035 1.00 79.62 75 LEU A C 1
ATOM 590 O O . LEU A 1 75 ? -5.539 1.102 15.884 1.00 79.62 75 LEU A O 1
ATOM 594 N N . LEU A 1 76 ? -4.126 1.059 17.604 1.00 73.50 76 LEU A N 1
ATOM 595 C CA . LEU A 1 76 ? -3.029 1.701 16.878 1.00 73.50 76 LEU A CA 1
ATOM 596 C C . LEU A 1 76 ? -2.537 0.798 15.748 1.00 73.50 76 LEU A C 1
ATOM 598 O O . LEU A 1 76 ? -2.341 1.260 14.631 1.00 73.50 76 LEU A O 1
ATOM 602 N N . LYS A 1 77 ? -2.404 -0.508 16.012 1.00 64.75 77 LYS A N 1
ATOM 603 C CA . LYS A 1 77 ? -2.124 -1.496 14.967 1.00 64.75 77 LYS A CA 1
ATOM 604 C C . LYS A 1 77 ? -3.278 -1.596 13.961 1.00 64.75 77 LYS A C 1
ATOM 606 O O . LYS A 1 77 ? -3.021 -1.883 12.804 1.00 64.75 77 LYS A O 1
ATOM 611 N N . GLN A 1 78 ? -4.518 -1.326 14.363 1.00 62.91 78 GLN A N 1
ATOM 612 C CA . GLN A 1 78 ? -5.668 -1.295 13.463 1.00 62.91 78 GLN A CA 1
ATOM 613 C C . GLN A 1 78 ? -5.783 -0.011 12.642 1.00 62.91 78 GLN A C 1
ATOM 615 O O . GLN A 1 78 ? -6.244 -0.079 11.516 1.00 62.91 78 GLN A O 1
ATOM 620 N N . GLY A 1 79 ? -5.300 1.130 13.136 1.00 53.00 79 GLY A N 1
ATOM 621 C CA . GLY A 1 79 ? -5.079 2.327 12.317 1.00 53.00 79 GLY A CA 1
ATOM 622 C C . GLY A 1 79 ? -4.004 2.101 11.245 1.00 53.00 79 GLY A C 1
ATOM 623 O O . GLY A 1 79 ? -3.921 2.835 10.270 1.00 53.00 79 GLY A O 1
ATOM 624 N N . HIS A 1 80 ? -3.205 1.037 11.385 1.00 51.62 80 HIS A N 1
ATOM 625 C CA . HIS A 1 80 ? -2.370 0.486 10.319 1.00 51.62 80 HIS A CA 1
ATOM 626 C C . HIS A 1 80 ? -3.067 -0.599 9.468 1.00 51.62 80 HIS A C 1
ATOM 628 O O . HIS A 1 80 ? -2.454 -1.071 8.516 1.00 51.62 80 HIS A O 1
ATOM 634 N N . ASN A 1 81 ? -4.305 -0.970 9.797 1.00 62.88 81 ASN A N 1
ATOM 635 C CA . ASN A 1 81 ? -5.117 -2.034 9.203 1.00 62.88 81 ASN A CA 1
ATOM 636 C C . ASN A 1 81 ? -6.493 -1.493 8.757 1.00 62.88 81 ASN A C 1
ATOM 638 O O . ASN A 1 81 ? -7.517 -2.148 8.953 1.00 62.88 81 ASN A O 1
ATOM 642 N N . GLU A 1 82 ? -6.534 -0.277 8.226 1.00 75.50 82 GLU A N 1
ATOM 643 C CA . GLU A 1 82 ? -7.674 0.206 7.450 1.00 75.50 82 GLU A CA 1
ATOM 644 C C . GLU A 1 82 ? -7.457 -0.167 5.977 1.00 75.50 82 GLU A C 1
ATOM 646 O O . GLU A 1 82 ? -6.318 -0.198 5.507 1.00 75.50 82 GLU A O 1
ATOM 651 N N . PHE A 1 83 ? -8.535 -0.505 5.265 1.00 84.12 83 PHE A N 1
ATOM 652 C CA . PHE A 1 83 ? -8.455 -0.836 3.845 1.00 84.12 83 PHE A CA 1
ATOM 653 C C . PHE A 1 83 ? -8.208 0.420 3.013 1.00 84.12 83 PHE A C 1
ATOM 655 O O . PHE A 1 83 ? -8.709 1.501 3.332 1.00 84.12 83 PHE A O 1
ATOM 662 N N . GLY A 1 84 ? -7.480 0.251 1.915 1.00 88.25 84 GLY A N 1
ATOM 663 C CA . GLY A 1 84 ? -7.278 1.307 0.929 1.00 88.25 84 GLY A CA 1
ATOM 664 C C . GLY A 1 84 ? -5.966 2.066 1.119 1.00 88.25 84 GLY A C 1
ATOM 665 O O . GLY A 1 84 ? -5.750 3.087 0.475 1.00 88.25 84 GLY A O 1
ATOM 666 N N . HIS A 1 85 ? -5.070 1.588 1.982 1.00 90.19 85 HIS A N 1
ATOM 667 C CA . HIS A 1 85 ? -3.733 2.157 2.127 1.00 90.19 85 HIS A CA 1
ATOM 668 C C . HIS A 1 85 ? -2.715 1.292 1.390 1.00 90.19 85 HIS A C 1
ATOM 670 O O . HIS A 1 85 ? -2.508 0.128 1.739 1.00 90.19 85 HIS A O 1
ATOM 676 N N . LEU A 1 86 ? -2.062 1.878 0.391 1.00 93.38 86 LEU A N 1
ATOM 677 C CA . LEU A 1 86 ? -1.061 1.227 -0.443 1.00 93.38 86 LEU A CA 1
ATOM 678 C C . LEU A 1 86 ? 0.355 1.558 0.042 1.00 93.38 86 LEU A C 1
ATOM 680 O O . LEU A 1 86 ? 0.650 2.691 0.420 1.00 93.38 86 LEU A O 1
ATOM 684 N N . GLU A 1 87 ? 1.251 0.581 -0.010 1.00 93.44 87 GLU A N 1
ATOM 685 C CA . GLU A 1 87 ? 2.696 0.815 -0.042 1.00 93.44 87 GLU A CA 1
ATOM 686 C C . GLU A 1 87 ? 3.154 0.801 -1.505 1.00 93.44 87 GLU A C 1
ATOM 688 O O . GLU A 1 87 ? 2.853 -0.134 -2.246 1.00 93.44 87 GLU A O 1
ATOM 693 N N . GLY A 1 88 ? 3.857 1.847 -1.939 1.00 93.31 88 GLY A N 1
ATOM 694 C CA . GLY A 1 88 ? 4.363 2.003 -3.300 1.00 93.31 88 GLY A CA 1
ATOM 695 C C . GLY A 1 88 ? 5.885 1.887 -3.376 1.00 93.31 88 GLY A C 1
ATOM 696 O O . GLY A 1 88 ? 6.602 2.320 -2.475 1.00 93.31 88 GLY A O 1
ATOM 697 N N . ASP A 1 89 ? 6.381 1.250 -4.434 1.00 93.00 89 ASP A N 1
ATOM 698 C CA . ASP A 1 89 ? 7.810 1.088 -4.738 1.00 93.00 89 ASP A CA 1
ATOM 699 C C . ASP A 1 89 ? 7.995 0.818 -6.244 1.00 93.00 89 ASP A C 1
ATOM 701 O O . ASP A 1 89 ? 7.009 0.646 -6.970 1.00 93.00 89 ASP A O 1
ATOM 705 N N . THR A 1 90 ? 9.240 0.752 -6.719 1.00 93.69 90 THR A N 1
ATOM 706 C CA . THR A 1 90 ? 9.563 0.302 -8.076 1.00 93.69 90 THR A CA 1
ATOM 707 C C . THR A 1 90 ? 10.508 -0.901 -8.095 1.00 93.69 90 THR A C 1
ATOM 709 O O . THR A 1 90 ? 11.483 -1.014 -7.353 1.00 93.69 90 THR A O 1
ATOM 712 N N . ILE A 1 91 ? 10.251 -1.830 -9.014 1.00 94.12 91 ILE A N 1
ATOM 713 C CA . ILE A 1 91 ? 11.169 -2.908 -9.375 1.00 94.12 91 ILE A CA 1
ATOM 714 C C . ILE A 1 91 ? 11.921 -2.486 -10.634 1.00 94.12 91 ILE A C 1
ATOM 716 O O . ILE A 1 91 ? 11.345 -2.408 -11.713 1.00 94.12 91 ILE A O 1
ATOM 720 N N . VAL A 1 92 ? 13.231 -2.263 -10.518 1.00 93.50 92 VAL A N 1
ATOM 721 C CA . VAL A 1 92 ? 14.068 -1.796 -11.639 1.00 93.50 92 VAL A CA 1
ATOM 722 C C . VAL A 1 92 ? 14.617 -2.951 -12.489 1.00 93.50 92 VAL A C 1
ATOM 724 O O . VAL A 1 92 ? 15.194 -3.901 -11.962 1.00 93.50 92 VAL A O 1
ATOM 727 N N . GLY A 1 93 ? 14.449 -2.882 -13.805 1.00 91.56 93 GLY A N 1
ATOM 728 C CA . GLY A 1 93 ? 14.893 -3.893 -14.766 1.00 91.56 93 GLY A CA 1
ATOM 729 C C . GLY A 1 93 ? 16.360 -3.771 -15.188 1.00 91.56 93 GLY A C 1
ATOM 730 O O . GLY A 1 93 ? 17.178 -3.083 -14.563 1.00 91.56 93 GLY A O 1
ATOM 731 N N . LEU A 1 94 ? 16.685 -4.447 -16.288 1.00 91.50 94 LEU A N 1
ATOM 732 C CA . LEU A 1 94 ? 18.020 -4.554 -16.867 1.00 91.50 94 LEU A CA 1
ATOM 733 C C . LEU A 1 94 ? 18.675 -3.181 -17.046 1.00 91.50 94 LEU A C 1
ATOM 735 O O . LEU A 1 94 ? 18.090 -2.259 -17.615 1.00 91.50 94 LEU A O 1
ATOM 739 N N . LYS A 1 95 ? 19.929 -3.058 -16.586 1.00 88.38 95 LYS A N 1
ATOM 740 C CA . LYS A 1 95 ? 20.764 -1.849 -16.733 1.00 88.38 95 LYS A CA 1
ATOM 741 C C . LYS A 1 95 ? 20.072 -0.557 -16.273 1.00 88.38 95 LYS A C 1
ATOM 743 O O . LYS A 1 95 ? 20.412 0.519 -16.753 1.00 88.38 95 LYS A O 1
ATOM 748 N N . HIS A 1 96 ? 19.105 -0.657 -15.360 1.00 85.94 96 HIS A N 1
ATOM 749 C CA . HIS A 1 96 ? 18.323 0.480 -14.887 1.00 85.94 96 HIS A CA 1
ATOM 750 C C . HIS A 1 96 ? 17.543 1.218 -15.995 1.00 85.94 96 HIS A C 1
ATOM 752 O O . HIS A 1 96 ? 17.294 2.416 -15.870 1.00 85.94 96 HIS A O 1
ATOM 758 N N . LYS A 1 97 ? 17.155 0.531 -17.079 1.00 86.81 97 LYS A N 1
ATOM 759 C CA . LYS A 1 97 ? 16.453 1.151 -18.220 1.00 86.81 97 LYS A CA 1
ATOM 760 C C . LYS A 1 97 ? 14.929 1.079 -18.153 1.00 86.81 97 LYS A C 1
ATOM 762 O O . LYS A 1 97 ? 14.265 1.904 -18.766 1.00 86.81 97 LYS A O 1
ATOM 767 N N . SER A 1 98 ? 14.388 0.143 -17.388 1.00 92.88 98 SER A N 1
ATOM 768 C CA . SER A 1 98 ? 12.949 -0.077 -17.253 1.00 92.88 98 SER A CA 1
ATOM 769 C C . SER A 1 98 ? 12.562 -0.277 -15.793 1.00 92.88 98 SER A C 1
ATOM 771 O O . SER A 1 98 ? 13.421 -0.528 -14.938 1.00 92.88 98 SER A O 1
ATOM 773 N N . ALA A 1 99 ? 11.280 -0.116 -15.483 1.00 94.75 99 ALA A N 1
ATOM 774 C CA . ALA A 1 99 ? 10.748 -0.314 -14.145 1.00 94.75 99 ALA A CA 1
ATOM 775 C C . ALA A 1 99 ? 9.343 -0.911 -14.190 1.00 94.75 99 ALA A C 1
ATOM 777 O O . ALA A 1 99 ? 8.650 -0.819 -15.196 1.00 94.75 99 ALA A O 1
ATOM 778 N N . VAL A 1 100 ? 8.942 -1.499 -13.071 1.00 96.44 100 VAL A N 1
ATOM 779 C CA . VAL A 1 100 ? 7.560 -1.867 -12.765 1.00 96.44 100 VAL A CA 1
ATOM 780 C C . VAL A 1 100 ? 7.197 -1.175 -11.465 1.00 96.44 100 VAL A C 1
ATOM 782 O O . VAL A 1 100 ? 7.911 -1.333 -10.474 1.00 96.44 100 VAL A O 1
ATOM 785 N N . ILE A 1 101 ? 6.109 -0.414 -11.455 1.00 96.12 101 ILE A N 1
ATOM 786 C CA . ILE A 1 101 ? 5.551 0.140 -10.223 1.00 96.12 101 ILE A CA 1
ATOM 787 C C . ILE A 1 101 ? 4.862 -1.002 -9.484 1.00 96.12 101 ILE A C 1
ATOM 789 O O . ILE A 1 101 ? 4.085 -1.755 -10.072 1.00 96.12 101 ILE A O 1
ATOM 793 N N . THR A 1 102 ? 5.144 -1.128 -8.195 1.00 95.81 102 THR A N 1
ATOM 794 C CA . THR A 1 102 ? 4.533 -2.122 -7.316 1.00 95.81 102 THR A CA 1
ATOM 795 C C . THR A 1 102 ? 3.769 -1.416 -6.213 1.00 95.81 102 THR A C 1
ATOM 797 O O . THR A 1 102 ? 4.374 -0.731 -5.386 1.00 95.81 102 THR A O 1
ATOM 800 N N . LEU A 1 103 ? 2.454 -1.601 -6.193 1.00 96.44 103 LEU A N 1
ATOM 801 C CA . LEU A 1 103 ? 1.574 -1.120 -5.136 1.00 96.44 103 LEU A CA 1
ATOM 802 C C . LEU A 1 103 ? 1.064 -2.325 -4.348 1.00 96.44 103 LEU A C 1
ATOM 804 O O . LEU A 1 103 ? 0.581 -3.289 -4.941 1.00 96.44 103 LEU A O 1
ATOM 808 N N . VAL A 1 104 ? 1.171 -2.298 -3.022 1.00 96.00 104 VAL A N 1
ATOM 809 C CA . VAL A 1 104 ? 0.683 -3.390 -2.173 1.00 96.00 104 VAL A CA 1
ATOM 810 C C . VAL A 1 104 ? -0.283 -2.852 -1.134 1.00 96.00 104 VAL A C 1
ATOM 812 O O . VAL A 1 104 ? 0.073 -2.005 -0.318 1.00 96.00 104 VAL A O 1
ATOM 815 N N . GLU A 1 105 ? -1.515 -3.354 -1.147 1.00 94.19 105 GLU A N 1
ATOM 816 C CA . GLU A 1 105 ? -2.534 -2.944 -0.179 1.00 94.19 105 GLU A CA 1
ATOM 817 C C . GLU A 1 105 ? -2.249 -3.580 1.187 1.00 94.19 105 GLU A C 1
ATOM 819 O O . GLU A 1 105 ? -2.007 -4.783 1.301 1.00 94.19 105 GLU A O 1
ATOM 824 N N . ARG A 1 106 ? -2.219 -2.765 2.243 1.00 91.00 106 ARG A N 1
ATOM 825 C CA . ARG A 1 106 ? -1.632 -3.147 3.537 1.00 91.00 106 ARG A CA 1
ATOM 826 C C . ARG A 1 106 ? -2.429 -4.219 4.285 1.00 91.00 106 ARG A C 1
ATOM 828 O O . ARG A 1 106 ? -1.827 -5.002 5.028 1.00 91.00 106 ARG A O 1
ATOM 835 N N . LEU A 1 107 ? -3.745 -4.294 4.081 1.00 88.00 107 LEU A N 1
ATOM 836 C CA . LEU A 1 107 ? -4.613 -5.283 4.722 1.00 88.00 107 LEU A CA 1
ATOM 837 C C . LEU A 1 107 ? -4.648 -6.624 3.991 1.00 88.00 107 LEU A C 1
ATOM 839 O O . LEU A 1 107 ? -4.255 -7.659 4.536 1.00 88.00 107 LEU A O 1
ATOM 843 N N . SER A 1 108 ? -5.152 -6.595 2.764 1.00 91.94 108 SER A N 1
ATOM 844 C CA . SER A 1 108 ? -5.344 -7.733 1.873 1.00 91.94 108 SER A CA 1
ATOM 845 C C . SER A 1 108 ? -4.026 -8.272 1.345 1.00 91.94 108 SER A C 1
ATOM 847 O O . SER A 1 108 ? -3.926 -9.460 1.054 1.00 91.94 108 SER A O 1
ATOM 849 N N . LYS A 1 109 ? -2.980 -7.439 1.283 1.00 94.19 109 LYS A N 1
ATOM 850 C CA . LYS A 1 109 ? -1.673 -7.775 0.699 1.00 94.19 109 LYS A CA 1
ATOM 851 C C . LYS A 1 109 ? -1.759 -8.084 -0.790 1.00 94.19 109 LYS A C 1
ATOM 853 O O . LYS A 1 109 ? -0.877 -8.786 -1.300 1.00 94.19 109 LYS A O 1
ATOM 858 N N . VAL A 1 110 ? -2.820 -7.613 -1.458 1.00 96.38 110 VAL A N 1
ATOM 859 C CA . VAL A 1 110 ? -2.927 -7.693 -2.913 1.00 96.38 110 VAL A CA 1
ATOM 860 C C . VAL A 1 110 ? -1.809 -6.852 -3.512 1.00 96.38 110 VAL A C 1
ATOM 862 O O . VAL A 1 110 ? -1.536 -5.745 -3.050 1.00 96.38 110 VAL A O 1
ATOM 865 N N . ILE A 1 111 ? -1.125 -7.421 -4.493 1.00 97.38 111 ILE A N 1
ATOM 866 C CA . ILE A 1 111 ? -0.032 -6.786 -5.215 1.00 97.38 111 ILE A CA 1
ATOM 867 C C . ILE A 1 111 ? -0.579 -6.335 -6.563 1.00 97.38 111 ILE A C 1
ATOM 869 O O . ILE A 1 111 ? -1.096 -7.151 -7.324 1.00 97.38 111 ILE A O 1
ATOM 873 N N . ILE A 1 112 ? -0.438 -5.052 -6.856 1.00 96.94 112 ILE A N 1
ATOM 874 C CA . ILE A 1 112 ? -0.803 -4.431 -8.122 1.00 96.94 112 ILE A CA 1
ATOM 875 C C . ILE A 1 112 ? 0.499 -4.021 -8.800 1.00 96.94 112 ILE A C 1
ATOM 877 O O . ILE A 1 112 ? 1.351 -3.365 -8.194 1.00 96.94 112 ILE A O 1
ATOM 881 N N . THR A 1 113 ? 0.675 -4.456 -10.043 1.00 97.25 113 THR A N 1
ATOM 882 C CA . THR A 1 113 ? 1.852 -4.154 -10.854 1.00 97.25 113 THR A CA 1
ATOM 883 C C . THR A 1 113 ? 1.444 -3.321 -12.055 1.00 97.25 113 THR A C 1
ATOM 885 O O . THR A 1 113 ? 0.524 -3.690 -12.780 1.00 97.25 113 THR A O 1
ATOM 888 N N . LEU A 1 114 ? 2.136 -2.202 -12.259 1.00 95.88 114 LEU A N 1
ATOM 889 C CA . LEU A 1 114 ? 1.909 -1.303 -13.388 1.00 95.88 114 LEU A CA 1
ATOM 890 C C . LEU A 1 114 ? 3.215 -1.133 -14.156 1.00 95.88 114 LEU A C 1
ATOM 892 O O . 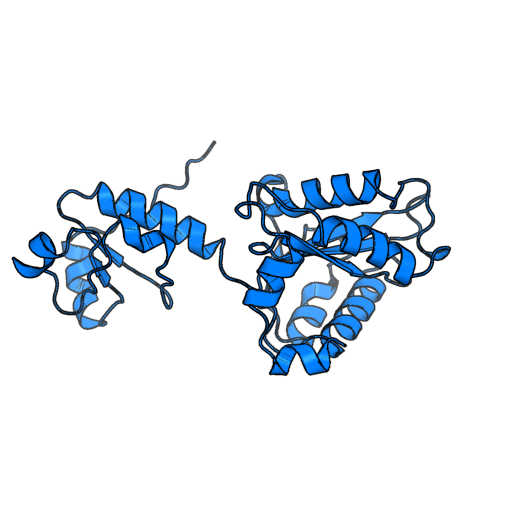LEU A 1 114 ? 4.270 -0.925 -13.550 1.00 95.88 114 LEU A O 1
ATOM 896 N N . GLN A 1 115 ? 3.147 -1.197 -15.481 1.00 95.38 115 GLN A N 1
ATOM 897 C CA . GLN A 1 115 ? 4.306 -0.991 -16.347 1.00 95.38 115 GLN A CA 1
ATOM 898 C C . GLN A 1 115 ? 4.338 0.457 -16.869 1.00 95.38 115 GLN A C 1
ATOM 900 O O . GLN A 1 115 ? 3.571 0.792 -17.774 1.00 95.38 115 GLN A O 1
ATOM 905 N N . PRO A 1 116 ? 5.170 1.351 -16.302 1.00 95.00 116 PRO A N 1
ATOM 906 C CA . PRO A 1 116 ? 5.403 2.672 -16.878 1.00 95.00 116 PRO A CA 1
ATOM 907 C C . PRO A 1 116 ? 6.257 2.575 -18.151 1.00 95.00 116 PRO A C 1
ATOM 909 O O . PRO A 1 116 ? 7.096 1.686 -18.283 1.00 95.00 116 PRO A O 1
ATOM 912 N N . CYS A 1 117 ? 6.111 3.546 -19.058 1.00 90.44 117 CYS A N 1
ATOM 913 C CA . CYS A 1 117 ? 6.927 3.647 -20.279 1.00 90.44 117 CYS A CA 1
ATOM 914 C C . CYS A 1 117 ? 8.406 3.991 -20.004 1.00 90.44 117 CYS A C 1
ATOM 916 O O . CYS A 1 117 ? 9.243 3.949 -20.905 1.00 90.44 117 CYS A O 1
ATOM 918 N N . GLY A 1 118 ? 8.731 4.354 -18.762 1.00 90.69 118 GLY A N 1
ATOM 919 C CA . GLY A 1 118 ? 10.054 4.780 -18.339 1.00 90.69 118 GLY A CA 1
ATOM 920 C C . GLY A 1 118 ? 10.179 4.849 -16.819 1.00 90.69 118 GLY A C 1
ATOM 921 O O . GLY A 1 118 ? 9.428 4.216 -16.080 1.00 90.69 118 GLY A O 1
ATOM 922 N N . ARG A 1 119 ? 11.182 5.588 -16.342 1.00 90.69 119 ARG A N 1
ATOM 923 C CA . ARG A 1 119 ? 11.552 5.673 -14.915 1.00 90.69 119 ARG A CA 1
ATOM 924 C C . ARG A 1 119 ? 11.516 7.090 -14.361 1.00 90.69 119 ARG A C 1
ATOM 926 O O . ARG A 1 119 ? 11.791 7.288 -13.180 1.00 90.69 119 ARG A O 1
ATOM 933 N N . GLN A 1 120 ? 11.293 8.078 -15.216 1.00 92.75 120 GLN A N 1
ATOM 934 C CA . GLN A 1 120 ? 11.268 9.465 -14.785 1.00 92.75 120 GLN A CA 1
ATOM 935 C C . GLN A 1 120 ? 9.964 9.734 -14.045 1.00 92.75 120 GLN A C 1
ATOM 937 O O . GLN A 1 120 ? 8.971 9.044 -14.262 1.00 92.75 120 GLN A O 1
ATOM 942 N N . ALA A 1 121 ? 9.948 10.768 -13.204 1.00 92.62 121 ALA A N 1
ATOM 943 C CA . ALA A 1 121 ? 8.761 11.098 -12.421 1.00 92.62 121 ALA A CA 1
ATOM 944 C C . ALA A 1 121 ? 7.505 11.301 -13.282 1.00 92.62 121 ALA A C 1
ATOM 946 O O . ALA A 1 121 ? 6.425 10.887 -12.876 1.00 92.62 121 ALA A O 1
ATOM 947 N N . ILE A 1 122 ? 7.662 11.835 -14.499 1.00 95.56 122 ILE A N 1
ATOM 948 C CA . ILE A 1 122 ? 6.565 11.989 -15.461 1.00 95.56 122 ILE A CA 1
ATOM 949 C C . ILE A 1 122 ? 6.027 10.647 -15.984 1.00 95.56 122 ILE A C 1
ATOM 951 O O . ILE A 1 122 ? 4.824 10.494 -16.163 1.00 95.56 122 ILE A O 1
ATOM 955 N N . ASP A 1 123 ? 6.895 9.650 -16.185 1.00 94.94 123 ASP A N 1
ATOM 956 C CA . ASP A 1 123 ? 6.487 8.321 -16.656 1.00 94.94 123 ASP A CA 1
ATOM 957 C C . ASP A 1 123 ? 5.669 7.599 -15.575 1.00 94.94 123 ASP A C 1
ATOM 959 O O . ASP A 1 123 ? 4.663 6.948 -15.867 1.00 94.94 123 ASP A O 1
ATOM 963 N N . ILE A 1 124 ? 6.100 7.742 -14.316 1.00 94.81 124 ILE A N 1
ATOM 964 C CA . ILE A 1 124 ? 5.419 7.186 -13.143 1.00 94.81 124 ILE A CA 1
ATOM 965 C C . ILE A 1 124 ? 4.079 7.888 -12.911 1.00 94.81 124 ILE A C 1
ATOM 967 O O . ILE A 1 124 ? 3.067 7.218 -12.712 1.00 94.81 124 ILE A O 1
ATOM 971 N N . GLU A 1 125 ? 4.063 9.221 -12.974 1.00 95.94 125 GLU A N 1
ATOM 972 C CA . GLU A 1 125 ? 2.855 10.041 -12.859 1.00 95.94 125 GLU A CA 1
ATOM 973 C C . GLU A 1 125 ? 1.807 9.647 -13.899 1.00 95.94 125 GLU A C 1
ATOM 975 O O . GLU A 1 125 ? 0.684 9.305 -13.529 1.00 95.94 125 GLU A O 1
ATOM 980 N N . ASN A 1 126 ? 2.179 9.623 -15.182 1.00 96.94 126 ASN A N 1
ATOM 981 C CA . ASN A 1 126 ? 1.258 9.286 -16.265 1.00 96.94 126 ASN A CA 1
ATOM 982 C C . ASN A 1 126 ? 0.663 7.887 -16.083 1.00 96.94 126 ASN A C 1
ATOM 984 O O . ASN A 1 126 ? -0.543 7.702 -16.246 1.00 96.94 126 ASN A O 1
ATOM 988 N N . LYS A 1 127 ? 1.491 6.900 -15.706 1.00 96.56 127 LYS A N 1
ATOM 989 C CA . LYS A 1 127 ? 1.011 5.530 -15.504 1.00 96.56 127 LYS A CA 1
ATOM 990 C C . LYS A 1 127 ? 0.078 5.413 -14.297 1.00 96.56 127 LYS A C 1
ATOM 992 O O . LYS A 1 127 ? -0.907 4.685 -14.383 1.00 96.56 127 LYS A O 1
ATOM 997 N N . LEU A 1 128 ? 0.369 6.109 -13.195 1.00 96.06 128 LEU A N 1
ATOM 998 C CA . LEU A 1 128 ? -0.496 6.116 -12.012 1.00 96.06 128 LEU A CA 1
ATOM 999 C C . LEU A 1 128 ? -1.831 6.802 -12.293 1.00 96.06 128 LEU A C 1
ATOM 1001 O O . LEU A 1 128 ? -2.861 6.228 -11.960 1.00 96.06 128 LEU A O 1
ATOM 1005 N N . ASN A 1 129 ? -1.824 7.974 -12.932 1.00 95.81 129 ASN A N 1
ATOM 1006 C CA . ASN A 1 129 ? -3.051 8.689 -13.294 1.00 95.81 129 ASN A CA 1
ATOM 1007 C C . ASN A 1 129 ? -3.942 7.827 -14.194 1.00 95.81 129 ASN A C 1
ATOM 1009 O O . ASN A 1 129 ? -5.112 7.632 -13.887 1.00 95.81 129 ASN A O 1
ATOM 1013 N N . HIS A 1 130 ? -3.369 7.228 -15.242 1.00 95.44 130 HIS A N 1
ATOM 1014 C CA . HIS A 1 130 ? -4.123 6.346 -16.129 1.00 95.44 130 HIS A CA 1
ATOM 1015 C C . HIS A 1 130 ? -4.677 5.113 -15.402 1.00 95.44 130 HIS A C 1
ATOM 1017 O O . HIS A 1 130 ? -5.808 4.698 -15.630 1.00 95.44 130 HIS A O 1
ATOM 1023 N N . TRP A 1 131 ? -3.908 4.526 -14.482 1.00 94.81 131 TRP A N 1
ATOM 1024 C CA . TRP A 1 131 ? -4.417 3.425 -13.670 1.00 94.81 131 TRP A CA 1
ATOM 1025 C C . TRP A 1 131 ? -5.584 3.866 -12.776 1.00 94.81 131 TRP A C 1
ATOM 1027 O O . TRP A 1 131 ? -6.591 3.164 -12.716 1.00 94.81 131 TRP A O 1
ATOM 1037 N N . PHE A 1 132 ? -5.503 5.034 -12.138 1.00 93.44 132 PHE A N 1
ATOM 1038 C CA . PHE A 1 132 ? -6.588 5.561 -11.309 1.00 93.44 132 PHE A CA 1
ATOM 1039 C C . PHE A 1 132 ? -7.881 5.846 -12.085 1.00 93.44 132 PHE A C 1
ATOM 1041 O O . PHE A 1 132 ? -8.949 5.747 -11.489 1.00 93.44 132 PHE A O 1
ATOM 1048 N N . GLU A 1 133 ? -7.825 6.109 -13.397 1.00 91.81 133 GLU A N 1
ATOM 1049 C CA . GLU A 1 133 ? -9.028 6.217 -14.247 1.00 91.81 133 GLU A CA 1
ATOM 1050 C C . GLU A 1 133 ? -9.844 4.914 -14.267 1.00 91.81 133 GLU A C 1
ATOM 1052 O O . GLU A 1 133 ? -11.070 4.956 -14.357 1.00 91.81 133 GLU A O 1
ATOM 1057 N N . SER A 1 134 ? -9.171 3.764 -14.147 1.00 87.31 134 SER A N 1
ATOM 1058 C CA . SER A 1 134 ? -9.792 2.429 -14.101 1.00 87.31 134 SER A CA 1
ATOM 1059 C C . SER A 1 134 ? -10.179 1.970 -12.691 1.00 87.31 134 SER A C 1
ATOM 1061 O O . SER A 1 134 ? -10.748 0.895 -12.513 1.00 87.31 134 SER A O 1
ATOM 1063 N N . VAL A 1 135 ? -9.854 2.757 -11.663 1.00 86.56 135 VAL A N 1
ATOM 1064 C CA . VAL A 1 135 ? -10.103 2.396 -10.268 1.00 86.56 135 VAL A CA 1
ATOM 1065 C C . VAL A 1 135 ? -11.310 3.176 -9.746 1.00 86.56 135 VAL A C 1
ATOM 1067 O O . VAL A 1 135 ? -11.371 4.396 -9.904 1.00 86.56 135 VAL A O 1
ATOM 1070 N N . PRO A 1 136 ? -12.259 2.518 -9.058 1.00 85.06 136 PRO A N 1
ATOM 1071 C CA . PRO A 1 136 ? -13.356 3.211 -8.399 1.00 85.06 136 PRO A CA 1
ATOM 1072 C C . PRO A 1 136 ? -12.858 4.321 -7.468 1.00 85.06 136 PRO A C 1
ATOM 1074 O O . PRO A 1 136 ? -11.949 4.130 -6.650 1.00 85.06 136 PRO A O 1
ATOM 1077 N N . LYS A 1 137 ? -13.474 5.502 -7.579 1.00 82.69 137 LYS A N 1
ATOM 1078 C CA . LYS A 1 137 ? -13.121 6.655 -6.743 1.00 82.69 137 LYS A CA 1
ATOM 1079 C C . LYS A 1 137 ? -13.248 6.299 -5.263 1.00 82.69 137 LYS A C 1
ATOM 1081 O O . LYS A 1 137 ? -14.212 5.659 -4.856 1.00 82.69 137 LYS A O 1
ATOM 1086 N N . ASN A 1 138 ? -12.307 6.777 -4.451 1.00 80.94 138 ASN A N 1
ATOM 1087 C CA . ASN A 1 138 ? -12.231 6.535 -3.003 1.00 80.94 138 ASN A CA 1
ATOM 1088 C C . ASN A 1 138 ? -11.955 5.080 -2.576 1.00 80.94 138 ASN A C 1
ATOM 1090 O O . ASN A 1 138 ? -11.947 4.811 -1.371 1.00 80.94 138 ASN A O 1
ATOM 1094 N N . LEU A 1 139 ? -11.692 4.152 -3.507 1.00 85.31 139 LEU A N 1
ATOM 1095 C CA . LEU A 1 139 ? -11.303 2.784 -3.148 1.00 85.31 139 LEU A CA 1
ATOM 1096 C C . LEU A 1 139 ? -9.971 2.767 -2.383 1.00 85.31 139 LEU A C 1
ATOM 1098 O O . LEU A 1 139 ? -9.827 2.085 -1.365 1.00 85.31 139 LEU A O 1
ATOM 1102 N N . PHE A 1 140 ? -9.005 3.555 -2.859 1.00 90.25 140 PHE A N 1
ATOM 1103 C CA . PHE A 1 140 ? -7.732 3.787 -2.185 1.00 90.25 140 PHE A CA 1
ATOM 1104 C C . PHE A 1 140 ? -7.705 5.183 -1.565 1.00 90.25 140 PHE A C 1
ATOM 1106 O O . PHE A 1 140 ? -8.109 6.165 -2.177 1.00 90.25 140 PHE A O 1
ATOM 1113 N N . LYS A 1 141 ? -7.211 5.253 -0.331 1.00 85.62 141 LYS A N 1
ATOM 1114 C CA . LYS A 1 141 ? -7.163 6.445 0.522 1.00 85.62 141 LYS A CA 1
ATOM 1115 C C . LYS A 1 141 ? -5.786 7.082 0.533 1.00 85.62 141 LYS A C 1
ATOM 1117 O O . LYS A 1 141 ? -5.661 8.299 0.642 1.00 85.62 141 LYS A O 1
ATOM 1122 N N . SER A 1 142 ? -4.740 6.257 0.475 1.00 89.06 142 SER A N 1
ATOM 1123 C CA . SER A 1 142 ? -3.377 6.769 0.438 1.00 89.06 142 SER A CA 1
ATOM 1124 C C . SER A 1 142 ? -2.380 5.835 -0.223 1.00 89.06 142 SER A C 1
ATOM 1126 O O . SER A 1 142 ? -2.561 4.617 -0.213 1.00 89.06 142 SER A O 1
ATOM 1128 N N . ILE A 1 143 ? -1.259 6.406 -0.657 1.00 91.88 143 ILE A N 1
ATOM 1129 C CA . ILE A 1 143 ? -0.051 5.668 -1.026 1.00 91.88 143 ILE A CA 1
ATOM 1130 C C . ILE A 1 143 ? 1.125 6.169 -0.195 1.00 91.88 143 ILE A C 1
ATOM 1132 O O . ILE A 1 143 ? 1.328 7.374 -0.060 1.00 91.88 143 ILE A O 1
ATOM 1136 N N . THR A 1 144 ? 1.918 5.249 0.341 1.00 90.25 144 THR A N 1
ATOM 1137 C CA . THR A 1 144 ? 3.195 5.569 0.982 1.00 90.25 144 THR A CA 1
ATOM 1138 C C . THR A 1 144 ? 4.345 5.117 0.090 1.00 90.25 144 THR A C 1
ATOM 1140 O O . THR A 1 144 ? 4.519 3.914 -0.107 1.00 90.25 144 THR A O 1
ATOM 1143 N N . PHE A 1 145 ? 5.138 6.060 -0.417 1.00 89.38 145 PHE A N 1
ATOM 1144 C CA . PHE A 1 145 ? 6.330 5.795 -1.230 1.00 89.38 145 PHE A CA 1
ATOM 1145 C C . PHE A 1 145 ? 7.624 5.888 -0.409 1.00 89.38 145 PHE A C 1
ATOM 1147 O O . PHE A 1 145 ? 7.631 6.294 0.760 1.00 89.38 145 PHE A O 1
ATOM 1154 N N . ASP A 1 146 ? 8.741 5.505 -1.023 1.00 82.75 146 ASP A N 1
ATOM 1155 C CA . ASP A 1 146 ? 10.059 5.926 -0.564 1.00 82.75 146 ASP A CA 1
ATOM 1156 C C . ASP A 1 146 ? 10.384 7.344 -1.050 1.00 82.75 146 ASP A C 1
ATOM 1158 O O . ASP A 1 146 ? 9.709 7.901 -1.914 1.00 82.75 146 ASP A O 1
ATOM 1162 N N . CYS A 1 147 ? 11.440 7.946 -0.505 1.00 80.88 147 CYS A N 1
ATOM 1163 C CA . CYS A 1 147 ? 11.925 9.251 -0.963 1.00 80.88 147 CYS A CA 1
ATOM 1164 C C . CYS A 1 147 ? 12.668 9.167 -2.317 1.00 80.88 147 CYS A C 1
ATOM 1166 O O . CYS A 1 147 ? 13.608 9.934 -2.550 1.00 80.88 147 CYS A O 1
ATOM 1168 N N . GLY A 1 148 ? 12.297 8.218 -3.182 1.00 83.19 148 GLY A N 1
ATOM 1169 C CA . GLY A 1 148 ? 12.822 8.061 -4.530 1.00 83.19 148 GLY A CA 1
ATOM 1170 C C . GLY A 1 148 ? 12.508 9.279 -5.397 1.00 83.19 148 GLY A C 1
ATOM 1171 O O . GLY A 1 148 ? 11.450 9.904 -5.291 1.00 83.19 148 GLY A O 1
ATOM 1172 N N . LYS A 1 149 ? 13.448 9.645 -6.273 1.00 87.25 149 LYS A N 1
ATOM 1173 C CA . LYS A 1 149 ? 13.289 10.812 -7.160 1.00 87.25 149 LYS A CA 1
ATOM 1174 C C . LYS A 1 149 ? 12.212 10.579 -8.215 1.00 87.25 149 LYS A C 1
ATOM 1176 O O . LYS A 1 149 ? 11.611 11.532 -8.691 1.00 87.25 149 LYS A O 1
ATOM 1181 N N . GLU A 1 150 ? 11.954 9.323 -8.553 1.00 88.38 150 GLU A N 1
ATOM 1182 C CA . GLU A 1 150 ? 10.871 8.895 -9.435 1.00 88.38 150 GLU A CA 1
ATOM 1183 C C . GLU A 1 150 ? 9.470 9.255 -8.903 1.00 88.38 150 GLU A C 1
ATOM 1185 O O . GLU A 1 150 ? 8.523 9.290 -9.678 1.00 88.38 150 GLU A O 1
ATOM 1190 N N . PHE A 1 151 ? 9.332 9.593 -7.617 1.00 88.06 151 PHE A N 1
ATOM 1191 C CA . PHE A 1 151 ? 8.071 10.029 -7.008 1.00 88.06 151 PHE A CA 1
ATOM 1192 C C . PHE A 1 151 ? 8.038 11.539 -6.715 1.00 88.06 151 PHE A C 1
ATOM 1194 O O . PHE A 1 151 ? 7.204 12.009 -5.941 1.00 88.06 151 PHE A O 1
ATOM 1201 N N . SER A 1 152 ? 8.918 12.340 -7.331 1.00 89.31 152 SER A N 1
ATOM 1202 C CA . SER A 1 152 ? 8.969 13.793 -7.094 1.00 89.31 152 SER A CA 1
ATOM 1203 C C . SER A 1 152 ? 7.679 14.527 -7.479 1.00 89.31 152 SER A C 1
ATOM 1205 O O . SER A 1 152 ? 7.370 15.555 -6.877 1.00 89.31 152 SER A O 1
ATOM 1207 N N . ASN A 1 153 ? 6.910 13.983 -8.428 1.00 91.62 153 ASN A N 1
ATOM 1208 C CA . ASN A 1 153 ? 5.646 14.553 -8.914 1.00 91.62 153 ASN A CA 1
ATOM 1209 C C . ASN A 1 153 ? 4.419 14.099 -8.095 1.00 91.62 153 ASN A C 1
ATOM 1211 O O . ASN A 1 153 ? 3.276 14.152 -8.545 1.00 91.62 153 ASN A O 1
ATOM 1215 N N . TRP A 1 154 ? 4.630 13.641 -6.858 1.00 88.56 154 TRP A N 1
ATOM 1216 C CA . TRP A 1 154 ? 3.555 13.166 -5.985 1.00 88.56 154 TRP A CA 1
ATOM 1217 C C . TRP A 1 154 ? 2.423 14.181 -5.782 1.00 88.56 154 TRP A C 1
ATOM 1219 O O . TRP A 1 154 ? 1.271 13.785 -5.651 1.00 88.56 154 TRP A O 1
ATOM 1229 N N . LYS A 1 155 ? 2.709 15.490 -5.773 1.00 86.19 155 LYS A N 1
ATOM 1230 C CA . LYS A 1 155 ? 1.667 16.516 -5.593 1.00 86.19 155 LYS A CA 1
ATOM 1231 C C . LYS A 1 155 ? 0.647 16.479 -6.726 1.00 86.19 155 LYS A C 1
ATOM 1233 O O . LYS A 1 155 ? -0.544 16.624 -6.471 1.00 86.19 155 LYS A O 1
ATOM 1238 N N . GLN A 1 156 ? 1.112 16.277 -7.959 1.00 90.12 156 GLN A N 1
ATOM 1239 C CA . GLN A 1 156 ? 0.249 16.178 -9.133 1.00 90.12 156 GLN A CA 1
ATOM 1240 C C . GLN A 1 156 ? -0.637 14.933 -9.035 1.00 90.12 156 GLN A C 1
ATOM 1242 O O . GLN A 1 156 ? -1.856 15.051 -9.124 1.00 90.12 156 GLN A O 1
ATOM 1247 N N . ILE A 1 157 ? -0.036 13.776 -8.734 1.00 89.50 157 ILE A N 1
ATOM 1248 C CA . ILE A 1 157 ? -0.748 12.500 -8.553 1.00 89.50 157 ILE A CA 1
ATOM 1249 C C . ILE A 1 157 ? -1.792 12.605 -7.430 1.00 89.50 157 ILE A C 1
ATOM 1251 O O . ILE A 1 157 ? -2.928 12.165 -7.594 1.00 89.50 157 ILE A O 1
ATOM 1255 N N . SER A 1 158 ? -1.419 13.202 -6.295 1.00 87.88 158 SER A N 1
ATOM 1256 C CA . SER A 1 158 ? -2.289 13.367 -5.127 1.00 87.88 158 SER A CA 1
ATOM 1257 C C . SER A 1 158 ? -3.519 14.214 -5.452 1.00 87.88 158 SER A C 1
ATOM 1259 O O . SER A 1 158 ? -4.639 13.797 -5.170 1.00 87.88 158 SER A O 1
ATOM 1261 N N . ASN A 1 159 ? -3.318 15.362 -6.104 1.00 83.50 159 ASN A N 1
ATOM 1262 C CA . ASN A 1 159 ? -4.401 16.286 -6.436 1.00 83.50 159 ASN A CA 1
ATOM 1263 C C . ASN A 1 159 ? -5.316 15.751 -7.545 1.00 83.50 159 ASN A C 1
ATOM 1265 O O . ASN A 1 159 ? -6.526 15.940 -7.473 1.00 83.50 159 ASN A O 1
ATOM 1269 N N . ALA A 1 160 ? -4.752 15.113 -8.575 1.00 87.88 160 ALA A N 1
ATOM 1270 C CA . ALA A 1 160 ? -5.522 14.621 -9.715 1.00 87.88 160 ALA A CA 1
ATOM 1271 C C . ALA A 1 160 ? -6.465 13.469 -9.334 1.00 87.88 160 ALA A C 1
ATOM 1273 O O . ALA A 1 160 ? -7.574 13.387 -9.858 1.00 87.88 160 ALA A O 1
ATOM 1274 N N . ASN A 1 161 ? -6.035 12.608 -8.408 1.00 85.44 161 ASN A N 1
ATOM 1275 C CA . ASN A 1 161 ? -6.748 11.377 -8.054 1.00 85.44 161 ASN A CA 1
ATOM 1276 C C . ASN A 1 161 ? -7.416 11.429 -6.672 1.00 85.44 161 ASN A C 1
ATOM 1278 O O . ASN A 1 161 ? -7.936 10.412 -6.222 1.00 85.44 161 ASN A O 1
ATOM 1282 N N . ASP A 1 162 ? -7.385 12.589 -6.004 1.00 85.31 162 ASP A N 1
ATOM 1283 C CA . ASP A 1 162 ? -7.910 12.794 -4.646 1.00 85.31 162 ASP A CA 1
ATOM 1284 C C . ASP A 1 162 ? -7.409 11.728 -3.651 1.00 85.31 162 ASP A C 1
ATOM 1286 O O . ASP A 1 162 ? -8.168 11.082 -2.930 1.00 85.31 162 ASP A O 1
ATOM 1290 N N . ILE A 1 163 ? -6.091 11.499 -3.655 1.00 85.69 163 ILE A N 1
ATOM 1291 C CA . ILE A 1 163 ? -5.439 10.474 -2.834 1.00 85.69 163 ILE A CA 1
ATOM 1292 C C . ILE A 1 163 ? -4.317 11.073 -1.992 1.00 85.69 163 ILE A C 1
ATOM 1294 O O . ILE A 1 163 ? -3.492 11.847 -2.480 1.00 85.69 163 ILE A O 1
ATOM 1298 N N . ALA A 1 164 ? -4.235 10.697 -0.715 1.00 85.44 164 ALA A N 1
ATOM 1299 C CA . ALA A 1 164 ? -3.154 11.159 0.148 1.00 85.44 164 ALA A CA 1
ATOM 1300 C C . ALA A 1 164 ? -1.833 10.455 -0.202 1.00 85.44 164 ALA A C 1
ATOM 1302 O O . ALA A 1 164 ? -1.783 9.230 -0.313 1.00 85.44 164 ALA A O 1
ATOM 1303 N N . ILE A 1 165 ? -0.738 11.206 -0.327 1.00 86.38 165 ILE A N 1
ATOM 1304 C CA . ILE A 1 165 ? 0.591 10.623 -0.548 1.00 86.38 165 ILE A CA 1
ATOM 1305 C C . ILE A 1 165 ? 1.510 10.930 0.629 1.00 86.38 165 ILE A C 1
ATOM 1307 O O . ILE A 1 165 ? 1.651 12.077 1.051 1.00 86.38 165 ILE A O 1
ATOM 1311 N N . TYR A 1 166 ? 2.143 9.880 1.146 1.00 87.12 166 TYR A N 1
ATOM 1312 C CA . TYR A 1 166 ? 3.101 9.934 2.243 1.00 87.12 166 TYR A CA 1
ATOM 1313 C C . TYR A 1 166 ? 4.460 9.386 1.805 1.00 87.12 166 TYR A C 1
ATOM 1315 O O . TYR A 1 166 ? 4.562 8.603 0.861 1.00 87.12 166 TYR A O 1
ATOM 1323 N N . PHE A 1 167 ? 5.500 9.752 2.548 1.00 84.25 167 PHE A N 1
ATOM 1324 C CA . PHE A 1 167 ? 6.859 9.260 2.347 1.00 84.25 167 PHE A CA 1
ATOM 1325 C C . PHE A 1 167 ? 7.374 8.609 3.625 1.00 84.25 167 PHE A C 1
ATOM 1327 O O . PHE A 1 167 ? 7.155 9.130 4.719 1.00 84.25 167 PHE A O 1
A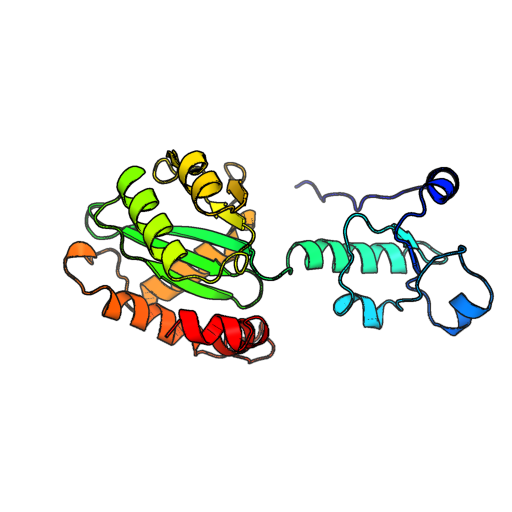TOM 1334 N N . ALA A 1 168 ? 8.036 7.462 3.484 1.00 79.69 168 ALA A N 1
ATOM 1335 C CA . ALA A 1 168 ? 8.724 6.821 4.598 1.00 79.69 168 ALA A CA 1
ATOM 1336 C C . ALA A 1 168 ? 9.940 7.648 5.045 1.00 79.69 168 ALA A C 1
ATOM 1338 O O . ALA A 1 168 ? 10.638 8.246 4.223 1.00 79.69 168 ALA A O 1
ATOM 1339 N N . ASP A 1 169 ? 10.227 7.635 6.346 1.00 74.38 169 ASP A N 1
ATOM 1340 C CA . ASP A 1 169 ? 11.372 8.347 6.904 1.00 74.38 169 ASP A CA 1
ATOM 1341 C C . ASP A 1 169 ? 12.688 7.757 6.356 1.00 74.38 169 ASP A C 1
ATOM 1343 O O . ASP A 1 169 ? 12.854 6.525 6.335 1.00 74.38 169 ASP A O 1
ATOM 1347 N N . PRO A 1 170 ? 13.667 8.596 5.959 1.00 69.38 170 PRO A N 1
ATOM 1348 C CA . PRO A 1 170 ? 14.975 8.121 5.525 1.00 69.38 170 PRO A CA 1
ATOM 1349 C C . PRO A 1 170 ? 15.601 7.169 6.553 1.00 69.38 170 PRO A C 1
ATOM 1351 O O . PRO A 1 170 ? 15.639 7.455 7.748 1.00 69.38 170 PRO A O 1
ATOM 1354 N N . GLY A 1 171 ? 16.095 6.018 6.093 1.00 58.62 171 GLY A N 1
ATOM 1355 C CA . GLY A 1 171 ? 16.732 5.030 6.969 1.00 58.62 171 GLY A CA 1
ATOM 1356 C C . GLY A 1 171 ? 15.773 4.197 7.828 1.00 58.62 171 GLY A C 1
ATOM 1357 O O . GLY A 1 171 ? 16.246 3.487 8.716 1.00 58.62 171 GLY A O 1
ATOM 1358 N N . THR A 1 172 ? 14.459 4.206 7.549 1.00 63.81 172 THR A N 1
ATOM 1359 C CA . THR A 1 172 ? 13.472 3.355 8.248 1.00 63.81 172 THR A CA 1
ATOM 1360 C C . THR A 1 172 ? 12.768 2.355 7.308 1.00 63.81 172 THR A C 1
ATOM 1362 O O . THR A 1 172 ? 11.569 2.478 7.052 1.00 63.81 172 THR A O 1
ATOM 1365 N N . PRO A 1 173 ? 13.465 1.304 6.819 1.00 58.44 173 PRO A N 1
ATOM 1366 C CA . PRO A 1 173 ? 12.893 0.316 5.890 1.00 58.44 173 PRO A CA 1
ATOM 1367 C C . PRO A 1 173 ? 11.675 -0.427 6.456 1.00 58.44 173 PRO A C 1
ATOM 1369 O O . PRO A 1 173 ? 10.751 -0.791 5.734 1.00 58.44 173 PRO A O 1
ATOM 1372 N N . SER A 1 174 ? 11.620 -0.590 7.782 1.00 60.50 174 SER A N 1
ATOM 1373 C CA . SER A 1 174 ? 10.529 -1.284 8.476 1.00 60.50 174 SER A CA 1
ATOM 1374 C C . SER A 1 174 ? 9.163 -0.599 8.349 1.00 60.50 174 SER A C 1
ATOM 1376 O O . SER A 1 174 ? 8.150 -1.252 8.596 1.00 60.50 174 SER A O 1
ATOM 1378 N N . GLN A 1 175 ? 9.111 0.676 7.936 1.00 64.69 175 GLN A N 1
ATOM 1379 C CA . GLN A 1 175 ? 7.862 1.373 7.603 1.00 64.69 175 GLN A CA 1
ATOM 1380 C C . GLN A 1 175 ? 7.239 0.899 6.276 1.00 64.69 175 GLN A C 1
ATOM 1382 O O . GLN A 1 175 ? 6.059 1.159 6.062 1.00 64.69 175 GLN A O 1
ATOM 1387 N N . ARG A 1 176 ? 8.002 0.192 5.423 1.00 71.19 176 ARG A N 1
ATOM 1388 C CA . ARG A 1 176 ? 7.568 -0.373 4.129 1.00 71.19 176 ARG A CA 1
ATOM 1389 C C . ARG A 1 176 ? 7.932 -1.854 3.969 1.00 71.19 176 ARG A C 1
ATOM 1391 O O . ARG A 1 176 ? 8.220 -2.344 2.875 1.00 71.19 176 ARG A O 1
ATOM 1398 N N . GLY A 1 177 ? 7.967 -2.589 5.081 1.00 78.19 177 GLY A N 1
ATOM 1399 C CA . GLY A 1 177 ? 8.388 -3.993 5.073 1.00 78.19 177 GLY A CA 1
ATOM 1400 C C . GLY A 1 177 ? 7.515 -4.899 4.190 1.00 78.19 177 GLY A C 1
ATOM 1401 O O . GLY A 1 177 ? 7.933 -6.011 3.856 1.00 78.19 177 GLY A O 1
ATOM 1402 N N . LEU A 1 178 ? 6.311 -4.457 3.798 1.00 86.19 178 LEU A N 1
ATOM 1403 C CA . LEU A 1 178 ? 5.435 -5.227 2.921 1.00 86.19 178 LEU A CA 1
ATOM 1404 C C . LEU A 1 178 ? 5.888 -5.151 1.458 1.00 86.19 178 LEU A C 1
ATOM 1406 O O . LEU A 1 178 ? 5.906 -6.197 0.798 1.00 86.19 178 LEU A O 1
ATOM 1410 N N . ASN A 1 179 ? 6.307 -3.980 0.970 1.00 87.75 179 ASN A N 1
ATOM 1411 C CA . ASN A 1 179 ? 6.830 -3.843 -0.394 1.00 87.75 179 ASN A CA 1
ATOM 1412 C C . ASN A 1 179 ? 8.154 -4.575 -0.590 1.00 87.75 179 ASN A C 1
ATOM 1414 O O . ASN A 1 179 ? 8.289 -5.298 -1.572 1.00 87.75 179 ASN A O 1
ATOM 1418 N N . GLU A 1 180 ? 9.087 -4.502 0.362 1.00 86.56 180 GLU A N 1
ATOM 1419 C CA . GLU A 1 180 ? 10.363 -5.227 0.253 1.00 86.56 180 GLU A CA 1
ATOM 1420 C C . GLU A 1 180 ? 10.147 -6.741 0.108 1.00 86.56 180 GLU A C 1
ATOM 1422 O O . GLU A 1 180 ? 10.699 -7.389 -0.789 1.00 86.56 180 GLU A O 1
ATOM 1427 N N . ASN A 1 181 ? 9.276 -7.307 0.949 1.00 91.25 181 ASN A N 1
ATOM 1428 C CA . ASN A 1 181 ? 8.917 -8.717 0.865 1.00 91.25 181 ASN A CA 1
ATOM 1429 C C . ASN A 1 181 ? 8.199 -9.044 -0.456 1.00 91.25 181 ASN A C 1
ATOM 1431 O O . ASN A 1 181 ? 8.522 -10.039 -1.107 1.00 91.25 181 ASN A O 1
ATOM 1435 N N . SER A 1 182 ? 7.237 -8.218 -0.870 1.00 93.88 182 SER A N 1
ATOM 1436 C CA . SER A 1 182 ? 6.465 -8.442 -2.100 1.00 93.88 182 SER A CA 1
ATOM 1437 C C . SER A 1 182 ? 7.350 -8.358 -3.346 1.00 93.88 182 SER A C 1
ATOM 1439 O O . SER A 1 182 ? 7.286 -9.240 -4.201 1.00 93.88 182 SER A O 1
ATOM 1441 N N . ASN A 1 183 ? 8.275 -7.403 -3.399 1.00 94.62 183 ASN A N 1
ATOM 1442 C CA . ASN A 1 183 ? 9.215 -7.237 -4.502 1.00 94.62 183 ASN A CA 1
ATOM 1443 C C . ASN A 1 183 ? 10.191 -8.412 -4.595 1.00 94.62 183 ASN A C 1
ATOM 1445 O O . ASN A 1 183 ? 10.443 -8.927 -5.687 1.00 94.62 183 ASN A O 1
ATOM 1449 N N . GLY A 1 184 ? 10.671 -8.923 -3.456 1.00 94.88 184 GLY A N 1
ATOM 1450 C CA . GLY A 1 184 ? 11.459 -10.158 -3.410 1.00 94.88 184 GLY A CA 1
ATOM 1451 C C . GLY A 1 184 ? 10.692 -11.387 -3.922 1.00 94.88 184 GLY A C 1
ATOM 1452 O O . GLY A 1 184 ? 11.270 -12.260 -4.576 1.00 94.88 184 GLY A O 1
ATOM 1453 N N . LEU A 1 185 ? 9.384 -11.458 -3.666 1.00 95.19 185 LEU A N 1
ATOM 1454 C CA . LEU A 1 185 ? 8.517 -12.536 -4.145 1.00 95.19 185 LEU A CA 1
ATOM 1455 C C . LEU A 1 185 ? 8.238 -12.453 -5.652 1.00 95.19 185 LEU A C 1
ATOM 1457 O O . LEU A 1 185 ? 8.243 -13.500 -6.300 1.00 95.19 185 LEU A O 1
ATOM 1461 N N . LEU A 1 186 ? 8.020 -11.254 -6.199 1.00 96.62 186 LEU A N 1
ATOM 1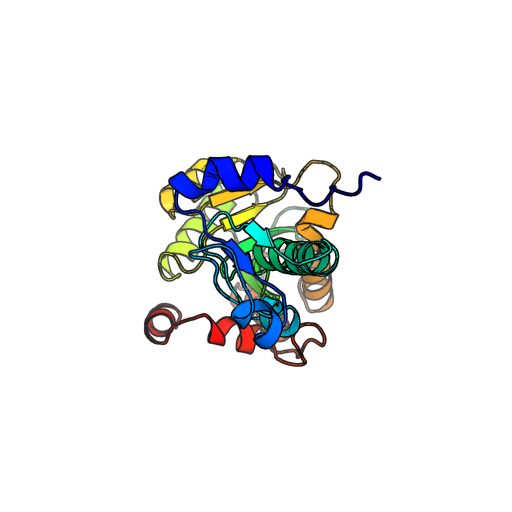462 C CA . LEU A 1 186 ? 7.822 -11.026 -7.637 1.00 96.62 186 LEU A CA 1
ATOM 1463 C C . LEU A 1 186 ? 9.102 -11.304 -8.438 1.00 96.62 186 LEU A C 1
ATOM 1465 O O . LEU A 1 186 ? 9.059 -11.924 -9.499 1.00 96.62 186 LEU A O 1
ATOM 1469 N N . ARG A 1 187 ? 10.262 -10.915 -7.893 1.00 96.31 187 ARG A N 1
ATOM 1470 C CA . ARG A 1 187 ? 11.586 -11.214 -8.463 1.00 96.31 187 ARG A CA 1
ATOM 1471 C C . ARG A 1 187 ? 11.816 -12.708 -8.635 1.00 96.31 187 ARG A C 1
ATOM 1473 O O . ARG A 1 187 ? 12.311 -13.130 -9.671 1.00 96.31 187 ARG A O 1
ATOM 1480 N N . ARG A 1 188 ? 11.460 -13.492 -7.616 1.00 95.00 188 ARG A N 1
ATOM 1481 C CA . ARG A 1 188 ? 11.627 -14.951 -7.614 1.00 95.00 188 ARG A CA 1
ATOM 1482 C C . ARG A 1 188 ? 10.732 -15.649 -8.635 1.00 95.00 188 ARG A C 1
ATOM 1484 O O . ARG A 1 188 ? 11.110 -16.697 -9.139 1.00 95.00 188 ARG A O 1
ATOM 1491 N N . ASP A 1 189 ? 9.569 -15.071 -8.915 1.00 93.19 189 ASP A N 1
ATOM 1492 C CA . ASP A 1 189 ? 8.529 -15.722 -9.712 1.00 93.19 189 ASP A CA 1
ATOM 1493 C C . ASP A 1 189 ? 8.513 -15.308 -11.185 1.00 93.19 189 ASP A C 1
ATOM 1495 O O . ASP A 1 189 ? 7.818 -15.953 -11.965 1.00 93.19 189 ASP A O 1
ATOM 1499 N N . GLY A 1 190 ? 9.269 -14.279 -11.582 1.00 93.06 190 GLY A N 1
ATOM 1500 C CA . GLY A 1 190 ? 9.397 -13.937 -13.001 1.00 93.06 190 GLY A CA 1
ATOM 1501 C C . GLY A 1 190 ? 9.990 -12.567 -13.312 1.00 93.06 190 GLY A C 1
ATOM 1502 O O . GLY A 1 190 ? 10.552 -12.391 -14.389 1.00 93.06 190 GLY A O 1
ATOM 1503 N N . LEU A 1 191 ? 9.945 -11.601 -12.386 1.00 95.19 191 LEU A N 1
ATOM 1504 C CA . LEU A 1 191 ? 10.429 -10.238 -12.652 1.00 95.19 191 LEU A CA 1
ATOM 1505 C C . LEU A 1 191 ? 11.939 -10.098 -12.404 1.00 95.19 191 LEU A C 1
ATOM 1507 O O . LEU A 1 191 ? 12.364 -9.350 -11.524 1.00 95.19 191 LEU A O 1
ATOM 1511 N N . LEU A 1 192 ? 12.769 -10.841 -13.138 1.00 93.88 192 LEU A N 1
ATOM 1512 C CA . LEU A 1 192 ? 14.223 -10.925 -12.927 1.00 93.88 192 LEU A CA 1
ATOM 1513 C C . LEU A 1 192 ? 14.949 -9.574 -13.092 1.00 93.88 192 LEU A C 1
ATOM 1515 O O . LEU A 1 192 ? 14.531 -8.712 -13.857 1.00 93.88 192 LEU A O 1
ATOM 1519 N N . LYS A 1 193 ? 16.084 -9.382 -12.398 1.00 92.75 193 LYS A N 1
ATOM 1520 C CA . LYS A 1 193 ? 16.908 -8.151 -12.518 1.00 92.75 193 LYS A CA 1
ATOM 1521 C C . LYS A 1 193 ? 17.510 -7.957 -13.912 1.00 92.75 193 LYS A C 1
ATOM 1523 O O . LYS A 1 193 ? 17.800 -6.831 -14.296 1.00 92.75 193 LYS A O 1
ATOM 1528 N N . SER A 1 194 ? 17.716 -9.048 -14.642 1.00 92.31 194 SER A N 1
ATOM 1529 C CA . SER A 1 194 ? 18.252 -9.060 -16.004 1.00 92.31 194 SER A CA 1
ATOM 1530 C C . SER A 1 194 ? 17.193 -8.834 -17.085 1.00 92.31 194 SER A C 1
ATOM 1532 O O . SER A 1 194 ? 17.551 -8.763 -18.256 1.00 92.31 194 SER A O 1
ATOM 1534 N N . MET A 1 195 ? 15.913 -8.738 -16.719 1.00 92.50 195 MET A N 1
ATOM 1535 C CA . MET A 1 195 ? 14.822 -8.538 -17.667 1.00 92.50 195 MET A CA 1
ATOM 1536 C C . MET A 1 195 ? 14.703 -7.061 -18.027 1.00 92.50 195 MET A C 1
ATOM 1538 O O . MET A 1 195 ? 14.693 -6.209 -17.138 1.00 92.50 195 MET A O 1
ATOM 1542 N N . ASP A 1 196 ? 14.598 -6.754 -19.317 1.00 94.12 196 ASP A N 1
ATOM 1543 C CA . ASP A 1 196 ? 14.135 -5.439 -19.738 1.00 94.12 196 ASP A CA 1
ATOM 1544 C C . ASP A 1 196 ? 12.608 -5.443 -19.768 1.00 94.12 196 ASP A C 1
ATOM 1546 O O . ASP A 1 196 ? 12.001 -6.059 -20.644 1.00 94.12 196 ASP A O 1
ATOM 1550 N N . PHE A 1 197 ? 11.979 -4.770 -18.806 1.00 93.44 197 PHE A N 1
ATOM 1551 C CA . PHE A 1 197 ? 10.525 -4.759 -18.716 1.00 93.44 197 PHE A CA 1
ATOM 1552 C C . PHE A 1 197 ? 9.860 -4.087 -19.916 1.00 93.44 197 PHE A C 1
ATOM 1554 O O . PHE A 1 197 ? 8.734 -4.429 -20.220 1.00 93.44 197 PHE A O 1
ATOM 1561 N N . ASN A 1 198 ? 10.553 -3.229 -20.670 1.00 90.56 198 ASN A N 1
ATOM 1562 C CA . ASN A 1 198 ? 9.994 -2.641 -21.894 1.00 90.56 198 ASN A CA 1
ATOM 1563 C C . ASN A 1 198 ? 9.834 -3.661 -23.036 1.00 90.56 198 ASN A C 1
ATOM 1565 O O . ASN A 1 198 ? 9.168 -3.373 -24.022 1.00 90.56 198 ASN A O 1
ATOM 1569 N N . SER A 1 199 ? 10.471 -4.831 -22.920 1.00 90.69 199 SER A N 1
ATOM 1570 C CA . SER A 1 199 ? 10.427 -5.906 -23.920 1.00 90.69 199 SER A CA 1
ATOM 1571 C C . SER A 1 199 ? 9.428 -7.016 -23.591 1.00 90.69 199 SER A C 1
ATOM 1573 O O . SER A 1 199 ? 9.340 -7.992 -24.333 1.00 90.69 199 SER A O 1
ATOM 1575 N N . VAL A 1 200 ? 8.706 -6.895 -22.473 1.00 90.88 200 VAL A N 1
ATOM 1576 C CA . VAL A 1 200 ? 7.670 -7.848 -22.067 1.00 90.88 200 VAL A CA 1
ATOM 1577 C C . VAL A 1 200 ? 6.320 -7.153 -21.989 1.00 90.88 200 VAL A C 1
ATOM 1579 O O . VAL A 1 200 ? 6.239 -5.965 -21.669 1.00 90.88 200 VAL A O 1
ATOM 1582 N N . ASP A 1 201 ? 5.270 -7.923 -22.247 1.00 91.88 201 ASP A N 1
ATOM 1583 C CA . ASP A 1 201 ? 3.900 -7.436 -22.170 1.00 91.88 201 ASP A CA 1
ATOM 1584 C C . ASP A 1 201 ? 3.476 -7.175 -20.721 1.00 91.88 201 ASP A C 1
ATOM 1586 O O . ASP A 1 201 ? 3.816 -7.925 -19.796 1.00 91.88 201 ASP A O 1
ATOM 1590 N N . GLU A 1 202 ? 2.643 -6.153 -20.527 1.00 92.00 202 GLU A N 1
ATOM 1591 C CA . GLU A 1 202 ? 2.100 -5.819 -19.207 1.00 92.00 202 GLU A CA 1
ATOM 1592 C C . GLU A 1 202 ? 1.293 -6.988 -18.618 1.00 92.00 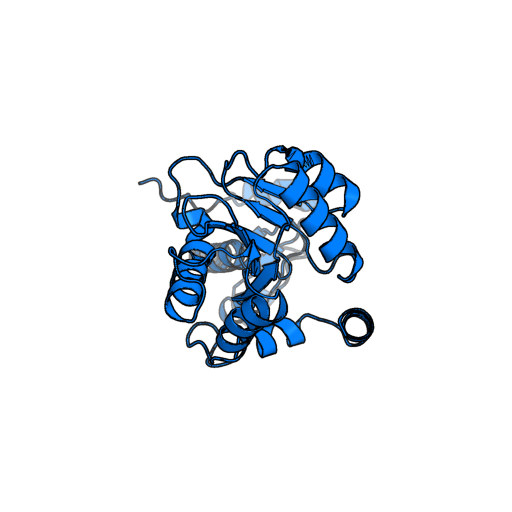202 GLU A C 1
ATOM 1594 O O . GLU A 1 202 ? 1.361 -7.251 -17.416 1.00 92.00 202 GLU A O 1
ATOM 1599 N N . SER A 1 203 ? 0.618 -7.768 -19.470 1.00 93.31 203 SER A N 1
ATOM 1600 C CA . SER A 1 203 ? -0.121 -8.976 -19.083 1.00 93.31 203 SER A CA 1
ATOM 1601 C C . SER A 1 203 ? 0.775 -10.031 -18.427 1.00 93.31 203 SER A C 1
ATOM 1603 O O . SER A 1 203 ? 0.374 -10.671 -17.452 1.00 93.31 203 SER A O 1
ATOM 1605 N N . PHE A 1 204 ? 2.021 -10.184 -18.891 1.00 95.44 204 PHE A N 1
ATOM 1606 C CA . PHE A 1 204 ? 2.991 -11.071 -18.256 1.00 95.44 204 PHE A CA 1
ATOM 1607 C C . PHE A 1 204 ? 3.329 -10.572 -16.848 1.00 95.44 204 PHE A C 1
ATOM 1609 O O . PHE A 1 204 ? 3.266 -11.344 -15.888 1.00 95.44 204 PHE A O 1
ATOM 1616 N N . ILE A 1 205 ? 3.619 -9.278 -16.695 1.00 95.44 205 ILE A N 1
ATOM 1617 C CA . ILE A 1 205 ? 3.946 -8.671 -15.397 1.00 95.44 205 ILE A CA 1
ATOM 1618 C C . ILE A 1 205 ? 2.773 -8.823 -14.414 1.00 95.44 205 ILE A C 1
ATOM 1620 O O . ILE A 1 205 ? 2.970 -9.189 -13.250 1.00 95.44 205 ILE A O 1
ATOM 1624 N N . GLN A 1 206 ? 1.548 -8.591 -14.884 1.00 95.44 206 GLN A N 1
ATOM 1625 C CA . GLN A 1 206 ? 0.323 -8.782 -14.110 1.00 95.44 206 GLN A CA 1
ATOM 1626 C C . GLN A 1 206 ? 0.098 -10.254 -13.748 1.00 95.44 206 GLN A C 1
ATOM 1628 O O . GLN A 1 206 ? -0.299 -10.547 -12.622 1.00 95.44 206 GLN A O 1
ATOM 1633 N N . SER A 1 207 ? 0.418 -11.201 -14.638 1.00 96.50 207 SER A N 1
ATOM 1634 C CA . SER A 1 207 ? 0.289 -12.638 -14.354 1.00 96.50 207 SER A CA 1
ATOM 1635 C C . SER A 1 207 ? 1.172 -13.086 -13.180 1.00 96.50 207 SER A C 1
ATOM 1637 O O . SER A 1 207 ? 0.737 -13.886 -12.344 1.00 96.50 207 SER A O 1
ATOM 1639 N N . VAL A 1 208 ? 2.377 -12.513 -13.044 1.00 96.69 208 VAL A N 1
ATOM 1640 C CA . VAL A 1 208 ? 3.288 -12.796 -11.922 1.00 96.69 208 VAL A CA 1
ATOM 1641 C C . VAL A 1 208 ? 2.688 -12.309 -10.599 1.00 96.69 208 VAL A C 1
ATOM 1643 O O . VAL A 1 208 ? 2.719 -13.032 -9.597 1.00 96.69 208 VAL A O 1
ATOM 1646 N N . ALA A 1 209 ? 2.096 -11.111 -10.586 1.00 96.62 209 ALA A N 1
ATOM 1647 C CA . ALA A 1 209 ? 1.391 -10.589 -9.417 1.00 96.62 209 ALA A CA 1
ATOM 1648 C C . ALA A 1 209 ? 0.120 -11.396 -9.106 1.00 96.62 209 ALA A C 1
ATOM 1650 O O . ALA A 1 209 ? -0.091 -11.797 -7.961 1.00 96.62 209 ALA A O 1
ATOM 1651 N N . SER A 1 210 ? -0.676 -11.724 -10.126 1.00 95.94 210 SER A N 1
ATOM 1652 C CA . SER A 1 210 ? -1.900 -12.523 -10.011 1.00 95.94 210 SER A CA 1
ATOM 1653 C C . SER A 1 210 ? -1.629 -13.895 -9.394 1.00 95.94 210 SER A C 1
ATOM 1655 O O . SER A 1 210 ? -2.308 -14.294 -8.443 1.00 95.94 210 SER A O 1
ATOM 1657 N N . LYS A 1 211 ? -0.561 -14.580 -9.821 1.00 96.75 211 LYS A N 1
ATOM 1658 C CA . LYS A 1 211 ? -0.112 -15.828 -9.192 1.00 96.75 211 LYS A CA 1
ATOM 1659 C C . LYS A 1 211 ? 0.105 -15.652 -7.687 1.00 96.75 211 LYS A C 1
ATOM 1661 O O . LYS A 1 211 ? -0.360 -16.470 -6.900 1.00 96.75 211 LYS A O 1
ATOM 1666 N N . ARG A 1 212 ? 0.769 -14.573 -7.254 1.00 95.94 212 ARG A N 1
ATOM 1667 C CA . ARG A 1 212 ? 0.996 -14.277 -5.824 1.00 95.94 212 ARG A CA 1
ATOM 1668 C C . ARG A 1 212 ? -0.266 -13.868 -5.072 1.00 95.94 212 ARG A C 1
ATOM 1670 O O . ARG A 1 212 ? -0.353 -14.133 -3.869 1.00 95.94 212 ARG A O 1
ATOM 16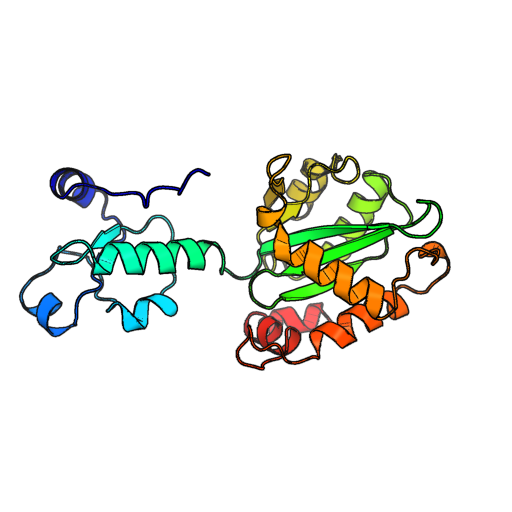77 N N . ASN A 1 213 ? -1.209 -13.231 -5.752 1.00 97.44 213 ASN A N 1
ATOM 1678 C CA . ASN A 1 213 ? -2.487 -12.817 -5.183 1.00 97.44 213 ASN A CA 1
ATOM 1679 C C . ASN A 1 213 ? -3.458 -13.986 -4.990 1.00 97.44 213 ASN A C 1
ATOM 1681 O O . ASN A 1 213 ? -4.363 -13.869 -4.172 1.00 97.44 213 ASN A O 1
ATOM 1685 N N . ASN A 1 214 ? -3.221 -15.117 -5.662 1.00 97.25 214 ASN A N 1
ATOM 1686 C CA . ASN A 1 214 ? -4.001 -16.351 -5.541 1.00 97.25 214 ASN A CA 1
ATOM 1687 C C . ASN A 1 214 ? -3.357 -17.416 -4.630 1.00 97.25 214 ASN A C 1
ATOM 1689 O O . ASN A 1 214 ? -3.887 -18.514 -4.495 1.00 97.25 214 ASN A O 1
ATOM 1693 N N . ILE A 1 215 ? -2.229 -17.117 -3.973 1.00 96.69 215 ILE A N 1
ATOM 1694 C CA . ILE A 1 215 ? -1.597 -18.040 -3.015 1.00 96.69 215 ILE A CA 1
ATOM 1695 C C . ILE A 1 215 ? -2.076 -17.723 -1.587 1.00 96.69 215 ILE A C 1
ATOM 1697 O O . ILE A 1 215 ? -1.854 -16.602 -1.111 1.00 96.69 215 ILE A O 1
ATOM 1701 N N . PRO A 1 216 ? -2.665 -18.698 -0.866 1.00 96.25 216 PRO A N 1
ATOM 1702 C CA . PRO A 1 216 ? -3.030 -18.568 0.541 1.00 96.25 216 PRO A CA 1
ATOM 1703 C C . PRO A 1 216 ? -1.879 -18.098 1.432 1.00 96.25 216 PRO A C 1
ATOM 1705 O O . PRO A 1 216 ? -0.766 -18.626 1.371 1.00 96.25 216 PRO A O 1
ATOM 1708 N N . ARG A 1 217 ? -2.142 -17.133 2.322 1.00 92.38 217 ARG A N 1
ATOM 1709 C CA . ARG A 1 217 ? -1.131 -16.637 3.273 1.00 92.38 217 ARG A CA 1
ATOM 1710 C C . ARG A 1 217 ? -1.543 -16.940 4.706 1.00 92.38 217 ARG A C 1
ATOM 1712 O O . ARG A 1 217 ? -2.606 -16.520 5.151 1.00 92.38 217 ARG A O 1
ATOM 1719 N N . LYS A 1 218 ? -0.648 -17.550 5.494 1.00 87.00 218 LYS A N 1
ATOM 1720 C CA . LYS A 1 218 ? -0.862 -17.774 6.941 1.00 87.00 218 LYS A CA 1
ATOM 1721 C C . LYS A 1 218 ? -1.246 -16.485 7.680 1.00 87.00 218 LYS A C 1
ATOM 1723 O O . LYS A 1 218 ? -2.097 -16.497 8.557 1.00 87.00 218 LYS A O 1
ATOM 1728 N N . SER A 1 219 ? -0.658 -15.355 7.287 1.00 84.31 219 SER A N 1
ATOM 1729 C CA . SER A 1 219 ? -0.962 -14.040 7.864 1.00 84.31 219 SER A CA 1
ATOM 1730 C C . SER A 1 219 ? -2.363 -13.497 7.550 1.00 84.31 219 SER A C 1
ATOM 1732 O O . SER A 1 219 ? -2.741 -12.482 8.117 1.00 84.31 219 SER A O 1
ATOM 1734 N N . LEU A 1 220 ? -3.071 -14.120 6.607 1.00 83.06 220 LEU A N 1
ATOM 1735 C CA . LEU A 1 220 ? -4.446 -13.813 6.206 1.00 83.06 220 LEU A CA 1
ATOM 1736 C C . LEU A 1 220 ? -5.388 -14.964 6.595 1.00 83.06 220 LEU A C 1
ATOM 1738 O O . LEU A 1 220 ? -6.403 -15.185 5.945 1.00 83.06 220 LEU A O 1
ATOM 1742 N N . ASN A 1 221 ? -5.025 -15.744 7.619 1.00 85.31 221 ASN A N 1
ATOM 1743 C CA . ASN A 1 221 ? -5.761 -16.939 8.038 1.00 85.31 221 ASN A CA 1
ATOM 1744 C C . ASN A 1 221 ? -5.979 -17.938 6.889 1.00 85.31 221 ASN A C 1
ATOM 1746 O O . ASN A 1 221 ? -7.054 -18.509 6.759 1.00 85.31 221 ASN A O 1
ATOM 1750 N N . TYR A 1 222 ? -4.952 -18.126 6.053 1.00 87.69 222 TYR A N 1
ATOM 1751 C CA . TYR A 1 222 ? -4.969 -19.022 4.890 1.00 87.69 222 TYR A CA 1
ATOM 1752 C C . TYR A 1 222 ? -5.976 -18.648 3.792 1.00 87.69 222 TYR A C 1
ATOM 1754 O O . TYR A 1 222 ? -6.230 -19.454 2.906 1.00 87.69 222 TYR A O 1
ATOM 1762 N N . ARG A 1 223 ? -6.476 -17.409 3.785 1.00 88.44 223 ARG A N 1
ATOM 1763 C CA . ARG A 1 223 ? -7.131 -16.815 2.613 1.00 88.44 223 ARG A CA 1
ATOM 1764 C C . ARG A 1 223 ? -6.093 -16.267 1.637 1.00 88.44 223 ARG A C 1
ATOM 1766 O O . ARG A 1 223 ? -4.950 -15.971 2.026 1.00 88.44 223 ARG A O 1
ATOM 1773 N N . THR A 1 224 ? -6.473 -16.138 0.372 1.00 95.44 224 THR A N 1
ATOM 1774 C CA . THR A 1 224 ? -5.637 -15.488 -0.642 1.00 95.44 224 THR A CA 1
ATOM 1775 C C . THR A 1 224 ? -5.731 -13.962 -0.515 1.00 95.44 224 THR A C 1
ATOM 1777 O O . THR A 1 224 ? -6.748 -13.437 -0.052 1.00 95.44 224 THR A O 1
ATOM 1780 N N . PRO A 1 225 ? -4.685 -13.211 -0.903 1.00 96.06 225 PRO A N 1
ATOM 1781 C CA . PRO A 1 225 ? -4.776 -11.759 -0.981 1.00 96.06 225 PRO A CA 1
ATOM 1782 C C . PRO A 1 225 ? -5.970 -11.257 -1.793 1.00 96.06 225 PRO A C 1
ATOM 1784 O O . PRO A 1 225 ? -6.644 -10.325 -1.362 1.00 96.06 225 PRO A O 1
ATOM 1787 N N . LEU A 1 226 ? -6.259 -11.905 -2.925 1.00 94.88 226 LEU A N 1
ATOM 1788 C CA . LEU A 1 226 ? -7.380 -11.541 -3.783 1.00 94.88 226 LEU A CA 1
ATOM 1789 C C . LEU A 1 226 ? -8.730 -11.753 -3.083 1.00 94.88 226 LEU A C 1
ATOM 1791 O O . LEU A 1 226 ? -9.561 -10.854 -3.093 1.00 94.88 226 LEU A O 1
ATOM 1795 N N . GLU A 1 227 ? -8.934 -12.882 -2.401 1.00 88.25 227 GLU A N 1
ATOM 1796 C CA . GLU A 1 227 ? -10.162 -13.137 -1.629 1.00 88.25 227 GLU A CA 1
ATOM 1797 C C . GLU A 1 227 ? -10.393 -12.094 -0.535 1.00 88.25 227 GLU A C 1
ATOM 1799 O O . GLU A 1 227 ? -11.531 -11.710 -0.263 1.00 88.25 227 GLU A O 1
ATOM 1804 N N . VAL A 1 228 ? -9.324 -11.679 0.149 1.00 87.38 228 VAL A N 1
ATOM 1805 C CA . VAL A 1 228 ? -9.425 -10.652 1.189 1.00 87.38 228 VAL A CA 1
ATOM 1806 C C . VAL A 1 228 ? -9.724 -9.302 0.551 1.00 87.38 228 VAL A C 1
ATOM 1808 O O . VAL A 1 228 ? -10.631 -8.625 1.019 1.00 87.38 228 VAL A O 1
ATOM 1811 N N . PHE A 1 229 ? -9.030 -8.935 -0.527 1.00 90.88 229 PHE A N 1
ATOM 1812 C CA . PHE A 1 229 ? -9.270 -7.693 -1.261 1.00 90.88 229 PHE A CA 1
ATOM 1813 C C . PHE A 1 229 ? -10.725 -7.585 -1.723 1.00 90.88 229 PHE A C 1
ATOM 1815 O O . PHE A 1 229 ? -11.403 -6.631 -1.362 1.00 90.88 229 PHE A O 1
ATOM 1822 N N . LEU A 1 230 ? -11.239 -8.612 -2.404 1.00 87.31 230 LEU A N 1
ATOM 1823 C CA . LEU A 1 230 ? -12.615 -8.651 -2.904 1.00 87.31 230 LEU A CA 1
ATOM 1824 C C . LEU A 1 230 ? -13.668 -8.552 -1.792 1.00 87.31 230 LEU A C 1
ATOM 1826 O O . LEU A 1 230 ? -14.770 -8.093 -2.050 1.00 87.31 230 LEU A O 1
ATOM 1830 N N . SER A 1 231 ? -13.347 -8.917 -0.545 1.00 84.94 231 SER A N 1
ATOM 1831 C CA . SER A 1 231 ? -14.275 -8.713 0.580 1.00 84.94 231 SER A CA 1
ATOM 1832 C C . SER A 1 231 ? -14.424 -7.253 1.033 1.00 84.94 231 SER A C 1
ATOM 1834 O O . SER A 1 231 ? -15.312 -6.962 1.831 1.00 84.94 231 SER A O 1
ATOM 1836 N N . TYR A 1 232 ? -13.574 -6.349 0.533 1.00 82.56 232 TYR A N 1
ATOM 1837 C CA . TYR A 1 232 ? -13.644 -4.901 0.764 1.00 82.56 232 TYR A CA 1
ATOM 1838 C C . TYR A 1 232 ? -14.111 -4.106 -0.461 1.00 82.56 232 TYR A C 1
ATOM 1840 O O . TYR A 1 232 ? -14.388 -2.917 -0.327 1.00 82.56 232 TYR A O 1
ATOM 1848 N N . VAL A 1 233 ? -14.197 -4.743 -1.631 1.00 79.62 233 VAL A N 1
ATOM 1849 C CA . VAL A 1 233 ? -14.657 -4.126 -2.879 1.00 79.62 233 VAL A CA 1
ATOM 1850 C C . VAL A 1 233 ? -16.145 -4.422 -3.038 1.00 79.62 233 VAL A C 1
ATOM 1852 O O . VAL A 1 233 ? -16.562 -5.573 -2.898 1.00 79.62 233 VAL A O 1
ATOM 1855 N N . SER A 1 234 ? -16.966 -3.400 -3.284 1.00 69.00 234 SER A N 1
ATOM 1856 C CA . SER A 1 234 ? -18.400 -3.612 -3.493 1.00 69.00 234 SER A CA 1
ATOM 1857 C C . SER A 1 234 ? -18.684 -4.222 -4.872 1.00 69.00 234 SER A C 1
ATOM 1859 O O . SER A 1 234 ? -17.843 -4.207 -5.768 1.00 69.00 234 SER A O 1
ATOM 1861 N N . ILE A 1 235 ? -19.888 -4.763 -5.065 1.00 57.69 235 ILE A N 1
ATOM 1862 C CA . ILE A 1 235 ? -20.313 -5.279 -6.378 1.00 57.69 235 ILE A CA 1
ATOM 1863 C C . ILE A 1 235 ? -20.354 -4.148 -7.422 1.00 57.69 235 ILE A C 1
ATOM 1865 O O . ILE A 1 235 ? -19.998 -4.380 -8.574 1.00 57.69 235 ILE A O 1
ATOM 1869 N N . ASP A 1 236 ? -20.695 -2.927 -7.003 1.00 57.53 236 ASP A N 1
ATOM 1870 C CA . ASP A 1 236 ? -20.732 -1.736 -7.863 1.00 57.53 236 ASP A CA 1
ATOM 1871 C C . ASP A 1 236 ? -19.323 -1.254 -8.260 1.00 57.53 236 ASP A C 1
ATOM 1873 O O . ASP A 1 236 ? -19.118 -0.680 -9.328 1.00 57.53 236 ASP A O 1
ATOM 1877 N N . ASP A 1 237 ? -18.323 -1.526 -7.421 1.00 59.03 237 ASP A N 1
ATOM 1878 C CA . ASP A 1 237 ? -16.915 -1.259 -7.722 1.00 59.03 237 ASP A CA 1
ATOM 1879 C C . ASP A 1 237 ? -16.350 -2.279 -8.726 1.00 59.03 237 ASP A C 1
ATOM 1881 O O . ASP A 1 237 ? -15.509 -1.937 -9.557 1.00 59.03 237 ASP A O 1
ATOM 1885 N N . LEU A 1 238 ? -16.829 -3.529 -8.681 1.00 55.47 238 LEU A N 1
ATOM 1886 C CA . LEU A 1 238 ? -16.360 -4.614 -9.547 1.00 55.47 238 LEU A CA 1
ATOM 1887 C C . LEU A 1 238 ? -16.738 -4.418 -11.018 1.00 55.47 238 LEU A C 1
ATOM 1889 O O . LEU A 1 238 ? -15.966 -4.824 -11.880 1.00 55.47 238 LEU A O 1
ATOM 1893 N N . SER A 1 239 ? -17.865 -3.770 -11.328 1.00 48.69 239 SER A N 1
ATOM 1894 C CA . SER A 1 239 ? -18.266 -3.520 -12.722 1.00 48.69 239 SER A CA 1
ATOM 1895 C C . SER A 1 239 ? -17.359 -2.534 -13.464 1.00 48.69 239 SER A C 1
ATOM 1897 O O . SER A 1 239 ? -17.395 -2.502 -14.687 1.00 48.69 239 SER A O 1
ATOM 1899 N N . ASN A 1 240 ? -16.559 -1.742 -12.742 1.00 42.12 240 ASN A N 1
ATOM 1900 C CA . ASN A 1 240 ? -15.599 -0.795 -13.323 1.00 42.12 240 ASN A CA 1
ATOM 1901 C C . ASN A 1 240 ? -14.171 -1.365 -13.420 1.00 42.12 240 ASN A C 1
ATOM 1903 O O . ASN A 1 240 ? -13.298 -0.724 -13.993 1.00 42.12 240 ASN A O 1
ATOM 1907 N N . LEU A 1 241 ? -13.932 -2.543 -12.832 1.00 46.69 241 LEU A N 1
ATOM 1908 C CA . LEU A 1 241 ? -12.623 -3.199 -12.725 1.00 46.69 241 LEU A CA 1
ATOM 1909 C C . LEU A 1 241 ? -12.445 -4.372 -13.714 1.00 46.69 241 LEU A C 1
ATOM 1911 O O . LEU A 1 241 ? -11.362 -4.959 -13.745 1.00 46.69 241 LEU A O 1
ATOM 1915 N N . ILE A 1 242 ? -13.492 -4.726 -14.475 1.00 34.41 242 ILE A N 1
ATOM 1916 C CA . ILE A 1 242 ? -13.515 -5.792 -15.497 1.00 34.41 242 ILE A CA 1
ATOM 1917 C C . ILE A 1 242 ? -13.550 -5.166 -16.890 1.00 34.41 242 ILE A C 1
ATOM 1919 O O . ILE A 1 242 ? -14.362 -4.236 -17.085 1.00 34.41 242 ILE A O 1
#

Foldseek 3Di:
DDDPPLDDDDPVRVVVCVVVVAAEEEQDDPVVVVVDDDPNYHYQHLVRLLVDADDPDYHYDYDPCPSSSSSSVSRVVCVQADWQEWEWDWDAAAPSWFIWIWIATRHLRQIDIWGFPGQALVSVLVRLLVVLVLFPQPNHAEYEYEPDNSVVCVVVSCVSRVHHYHYDDPPCCVVRVSVVVVSVQLCVQPRPRHDDVNPDDPVVSVVSSVVQQCAFDVVNVRHGSVVRSVVSADPVRVVSND

InterPro domains:
  IPR001307 Thiosulphate sulfurtransferase, conserved site [PS00380] (33-44)
  IPR001584 Integrase, catalytic core [PS50994] (78-233)
  IPR001763 Rhodanese-like domain [PF00581] (11-88)
  IPR001763 Rhodanese-like domain [PS50206] (18-102)
  IPR001763 Rhodanese-like domain [SM00450] (9-137)
  IPR012337 Ribonuclease H-like superfamily [SSF53098] (83-232)
  IPR036397 Ribonuclease H superfamily [G3DSA:3.30.420.10] (87-239)
  IPR036873 Rhodanese-like domain superfamily [G3DSA:3.40.250.10] (1-86)
  IPR036873 Rhodanese-like domain superfamily [SSF52821] (4-88)
  IPR051917 Transposase/Integrase Enzymes [PTHR10948] (79-233)
  IPR053392 Transposase IS30-like [NF033563] (80-218)

Radius of gyration: 21.48 Å; chains: 1; bounding box: 44×38×61 Å

pLDDT: mean 86.04, std 12.77, range [30.89, 97.44]

Secondary structure (DSSP, 8-state):
----PPP---HHHHHHTGGG--EEEE-S-HHHHHH---TT-EE--GGGGGG---SSSEEEE-SSSHHHHHHHHHHHHHHTS-TTEEEEEEEE-GGG--EEEEEEETTT--EEEE--SSSSHHHHHHHHHHHHHTSPTTS--EEEE-S-GGGTTHHHHHHHHT-EEEEPPTT-GGGGHHHHHHHHHHHHHT--TT--GGGS-HHHHHHHHHHHHTS--GGGTT--HHHHHHTTS-HHHHTT--

Organism: NCBI:txid1805431